Protein AF-A0A1D8GXB4-F1 (afdb_monomer)

Mean predicted aligned error: 14.98 Å

pLDDT: mean 83.19, std 18.68, range [34.5, 98.25]

Secondary structure (DSSP, 8-state):
----------------TTPPPPHHHHHHHHHTTTEEE--TTHHHH-SSTTSEEEEEETTT--EEEEEHHHHHHS-TT-SHHHHHHHHHHHHTT----HHHHHHHHHHHHTSTT--TT--GGGSTT--SS----SSS--HHHHHHHHHHHHHTTT--TTT---SSEEEEESS-TTT-GGGTT-GGGEEEEEHHHHHHHHHHH-SSS--HHHHHHHHHHHH---TTHHHHHHHHHHHHH-SSHHHHHHHHHTT-

Radius of gyration: 35.79 Å; Cα contacts (8 Å, |Δi|>4): 221; chains: 1; bounding box: 81×48×92 Å

Nearest PDB structures (foldseek):
  5e6m-assembly1_A  TM=5.839E-01  e=9.127E+00  Homo sapiens
  4kr2-assembly1_A-2  TM=5.798E-01  e=6.714E+00  Homo sapiens

Solvent-accessible surface area (backbone atoms only — not comparable to full-atom values): 15366 Å² total; per-residue (Å²): 136,88,82,84,80,83,84,79,84,86,79,91,68,87,74,72,87,81,68,80,78,49,71,66,55,53,42,53,56,26,49,78,55,48,28,44,76,66,50,76,63,51,80,80,53,58,79,51,58,77,29,65,46,36,34,34,26,71,84,76,71,48,71,50,73,44,28,47,48,58,50,72,72,40,64,88,49,71,46,69,67,60,40,53,51,54,50,50,58,68,55,56,87,59,82,72,51,70,70,58,50,49,53,52,54,52,55,51,57,71,39,91,85,49,61,74,94,42,56,66,84,69,22,98,81,54,79,88,67,87,76,79,48,85,88,65,64,51,72,63,56,54,51,36,52,51,48,34,37,57,74,46,70,53,27,16,77,87,77,66,47,67,60,68,70,40,77,43,58,34,46,16,70,83,71,34,65,91,42,65,67,38,64,88,33,45,47,38,31,32,50,70,58,53,50,54,49,35,72,73,69,48,83,63,78,42,37,52,66,58,54,35,50,50,35,35,76,74,67,74,36,65,66,70,54,67,62,62,54,50,58,64,53,52,75,72,71,52,87,70,56,66,57,61,53,53,62,63,60,74,74,112

Sequence (252 aa):
MYIIIYMYNVVKGGIDISKKLTKIDIENLALARNHLLITSNFEEVYKSVKSALTFQCLTCQSTFECTVHSYKNAKKTGCPKCKKVKISETHKGKMVSKKTRTLISEKASRRPGSLKNKFGEDHPKFQGGYGRDKKTRSTLDYCWMNGIKKLYNRTCILTGVKQKLECHHLDSWDHAIDKRHDLKNGVLITYEVHDAFHKTYGYGKNTEAQFSEFCKNRYNVDSSLRLKLNKKSLMKGSKNFVKSIYTKISLW

Foldseek 3Di:
DDDDDDDDDDDPDDDDPPDFQDPVNVQVLQVQLQKGFDFPPCVVQPPDQQGKTWIARNVPRDIDIDGNVCQVPDPSNSDPVVVVVVVCVVPVPDDDDPVRVVVVVVVLCPDVVRCVVQDAPSRPPHPPDDDQPPPDGDPLRVVLFVLQCVLCVCAALQPRDNPQKDKDFQAACSPPVVCNNPNVRIHIHHPVLVVVLCVVVNHHRHHNVSVQVSSCVPRVDHPCSVVVSNVVVCVPDDPPPVVVVVVVVVPD

Organism: NCBI:txid55992

Structure (mmCIF, N/CA/C/O backbone):
data_AF-A0A1D8GXB4-F1
#
_entry.id   AF-A0A1D8GXB4-F1
#
loop_
_atom_site.group_PDB
_atom_site.id
_atom_site.type_symbol
_atom_site.label_atom_id
_atom_site.label_alt_id
_atom_site.label_comp_id
_atom_site.label_asym_id
_atom_site.label_entity_id
_atom_site.label_seq_id
_atom_site.pdbx_PDB_ins_code
_atom_site.Cartn_x
_atom_site.Cartn_y
_atom_site.Cartn_z
_atom_site.occupancy
_atom_site.B_iso_or_equiv
_atom_site.auth_seq_id
_atom_site.auth_comp_id
_atom_site.auth_asym_id
_atom_site.auth_atom_id
_atom_site.pdbx_PDB_model_num
ATOM 1 N N . MET A 1 1 ? -56.611 -7.447 21.419 1.00 50.00 1 MET A N 1
ATOM 2 C CA . MET A 1 1 ? -55.148 -7.249 21.329 1.00 50.00 1 MET A CA 1
ATOM 3 C C . MET A 1 1 ? -54.752 -6.311 22.463 1.00 50.00 1 MET A C 1
ATOM 5 O O . MET A 1 1 ? -55.043 -5.127 22.377 1.00 50.00 1 MET A O 1
ATOM 9 N N . TYR A 1 2 ? -54.244 -6.845 23.578 1.00 38.12 2 TYR A N 1
ATOM 10 C CA . TYR A 1 2 ? -53.946 -6.053 24.779 1.00 38.12 2 TYR A CA 1
ATOM 11 C C . TYR A 1 2 ? -52.557 -5.417 24.657 1.00 38.12 2 TYR A C 1
ATOM 13 O O . TYR A 1 2 ? -51.555 -6.122 24.578 1.00 38.12 2 TYR A O 1
ATOM 21 N N . ILE A 1 3 ? -52.507 -4.086 24.623 1.00 48.66 3 ILE A N 1
ATOM 22 C CA . ILE A 1 3 ? -51.266 -3.307 24.667 1.00 48.66 3 ILE A CA 1
ATOM 23 C C . ILE A 1 3 ? -50.963 -3.039 26.143 1.00 48.66 3 ILE A C 1
ATOM 25 O O . ILE A 1 3 ? -51.622 -2.219 26.777 1.00 48.66 3 ILE A O 1
ATOM 29 N N . ILE A 1 4 ? -49.989 -3.757 26.703 1.00 55.81 4 ILE A N 1
ATOM 30 C CA . ILE A 1 4 ? -49.488 -3.510 28.060 1.00 55.81 4 ILE A CA 1
ATOM 31 C C . ILE A 1 4 ? -48.469 -2.369 27.977 1.00 55.81 4 ILE A C 1
ATOM 33 O O . ILE A 1 4 ? -47.359 -2.545 27.475 1.00 55.81 4 ILE A O 1
ATOM 37 N N . ILE A 1 5 ? -48.860 -1.184 28.443 1.00 50.12 5 ILE A N 1
ATOM 38 C CA . ILE A 1 5 ? -47.988 -0.010 28.545 1.00 50.12 5 ILE A CA 1
ATOM 39 C C . ILE A 1 5 ? -47.322 -0.042 29.925 1.00 50.12 5 ILE A C 1
ATOM 41 O O . ILE A 1 5 ? -47.955 0.264 30.932 1.00 50.12 5 ILE A O 1
ATOM 45 N N . TYR A 1 6 ? -46.040 -0.408 29.984 1.00 54.28 6 TYR A N 1
ATOM 46 C CA . TYR A 1 6 ? -45.240 -0.272 31.203 1.00 54.28 6 TYR A CA 1
ATOM 47 C C . TYR A 1 6 ? -44.784 1.183 31.361 1.00 54.28 6 TYR A C 1
ATOM 49 O O . TYR A 1 6 ? -43.914 1.661 30.630 1.00 54.28 6 TYR A O 1
ATOM 57 N N . MET A 1 7 ? -45.368 1.897 32.326 1.00 46.09 7 MET A N 1
ATOM 58 C CA . MET A 1 7 ? -44.879 3.209 32.750 1.00 46.09 7 MET A CA 1
ATOM 59 C C . MET A 1 7 ? -43.669 3.029 33.675 1.00 46.09 7 MET A C 1
ATOM 61 O O . MET A 1 7 ? -43.799 2.524 34.788 1.00 46.09 7 MET A O 1
ATOM 65 N N . TYR A 1 8 ? -42.485 3.451 33.227 1.00 46.66 8 TYR A N 1
ATOM 66 C CA . TYR A 1 8 ? -41.282 3.484 34.060 1.00 46.66 8 TYR A CA 1
ATOM 67 C C . TYR A 1 8 ? -41.144 4.849 34.745 1.00 46.66 8 TYR A C 1
ATOM 69 O O . TYR A 1 8 ? -40.949 5.873 34.091 1.00 46.66 8 TYR A O 1
ATOM 77 N N . ASN A 1 9 ? -41.211 4.850 36.078 1.00 44.22 9 ASN A N 1
ATOM 78 C CA . ASN A 1 9 ? -40.923 6.014 36.914 1.00 44.22 9 ASN A CA 1
ATOM 79 C C . ASN A 1 9 ? -39.418 6.332 36.894 1.00 44.22 9 ASN A C 1
ATOM 81 O O . ASN A 1 9 ? -38.593 5.511 37.295 1.00 44.22 9 ASN A O 1
ATOM 85 N N . VAL A 1 10 ? -39.049 7.542 36.460 1.00 45.81 10 VAL A N 1
ATOM 86 C CA . VAL A 1 10 ? -37.661 8.031 36.486 1.00 45.81 10 VAL A CA 1
ATOM 87 C C . VAL A 1 10 ? -37.402 8.737 37.817 1.00 45.81 10 VAL A C 1
ATOM 89 O O . VAL A 1 10 ? -37.668 9.927 37.972 1.00 45.81 10 VAL A O 1
ATOM 92 N N . VAL A 1 11 ? -36.867 8.000 38.791 1.00 51.62 11 VAL A N 1
ATOM 93 C CA . VAL A 1 11 ? -36.436 8.552 40.084 1.00 51.62 11 VAL A CA 1
ATOM 94 C C . VAL A 1 11 ? -35.073 9.233 39.918 1.00 51.62 11 VAL A C 1
ATOM 96 O O . VAL A 1 11 ? -34.074 8.584 39.611 1.00 51.62 11 VAL A O 1
ATOM 99 N N . LYS A 1 12 ? -35.008 10.552 40.135 1.00 49.12 12 LYS A N 1
ATOM 100 C CA . LYS A 1 12 ? -33.746 11.312 40.214 1.00 49.12 12 LYS A CA 1
ATOM 101 C C . LYS A 1 12 ? -33.177 11.234 41.636 1.00 49.12 12 LYS A C 1
ATOM 103 O O . LYS A 1 12 ? -33.277 12.187 42.399 1.00 49.12 12 LYS A O 1
ATOM 108 N N . GLY A 1 13 ? -32.609 10.084 41.996 1.00 50.50 13 GLY A N 1
ATOM 109 C CA . GLY A 1 13 ? -31.867 9.902 43.248 1.00 50.50 13 GLY A CA 1
ATOM 110 C C . GLY A 1 13 ? -30.373 10.178 43.060 1.00 50.50 13 GLY A C 1
ATOM 111 O O . GLY A 1 13 ? -29.769 9.673 42.114 1.00 50.50 13 GLY A O 1
ATOM 112 N N . GLY A 1 14 ? -29.772 10.975 43.950 1.00 51.31 14 GLY A N 1
ATOM 113 C CA . GLY A 1 14 ? -28.317 11.116 44.048 1.00 51.31 14 GLY A CA 1
ATOM 114 C C . GLY A 1 14 ? -27.683 9.762 44.372 1.00 51.31 14 GLY A C 1
ATOM 115 O O . GLY A 1 14 ? -28.045 9.126 45.357 1.00 51.31 14 GLY A O 1
ATOM 116 N N . ILE A 1 15 ? -26.790 9.290 43.503 1.00 51.78 15 ILE A N 1
ATOM 117 C CA . ILE A 1 15 ? -26.208 7.946 43.580 1.00 51.78 15 ILE A CA 1
ATOM 118 C C . ILE A 1 15 ? -25.045 7.970 44.572 1.00 51.78 15 ILE A C 1
ATOM 120 O O . ILE A 1 15 ? -24.004 8.561 44.285 1.00 51.78 15 ILE A O 1
ATOM 124 N N . ASP A 1 16 ? -25.216 7.295 45.709 1.00 52.78 16 ASP A N 1
ATOM 125 C CA . ASP A 1 16 ? -24.121 6.907 46.599 1.00 52.78 16 ASP A CA 1
ATOM 126 C C . ASP A 1 16 ? -23.059 6.138 45.791 1.00 52.78 16 ASP A C 1
ATOM 128 O O . ASP A 1 16 ? -23.323 5.106 45.166 1.00 52.78 16 ASP A O 1
ATOM 132 N N . ILE A 1 17 ? -21.852 6.700 45.749 1.00 59.75 17 ILE A N 1
ATOM 133 C CA . ILE A 1 17 ? -20.766 6.315 44.841 1.00 59.75 17 ILE A CA 1
ATOM 134 C C . ILE A 1 17 ? -20.142 4.966 45.253 1.00 59.75 17 ILE A C 1
ATOM 136 O O . ILE A 1 17 ? -19.426 4.353 44.457 1.00 59.75 17 ILE A O 1
ATOM 140 N N . SER A 1 18 ? -20.441 4.463 46.456 1.00 64.88 18 SER A N 1
ATOM 141 C CA . SER A 1 18 ? -19.770 3.292 47.035 1.00 64.88 18 SER A CA 1
ATOM 142 C C . SER A 1 18 ? -20.480 1.949 46.816 1.00 64.88 18 SER A C 1
ATOM 144 O O . SER A 1 18 ? -19.862 0.895 46.991 1.00 64.88 18 SER A O 1
ATOM 146 N N . LYS A 1 19 ? -21.755 1.939 46.403 1.00 81.00 19 LYS A N 1
ATOM 147 C CA . LYS A 1 19 ? -22.531 0.691 46.347 1.00 81.00 19 LYS A CA 1
ATOM 148 C C . LYS A 1 19 ? -22.102 -0.202 45.173 1.00 81.00 19 LYS A C 1
ATOM 150 O O . LYS A 1 19 ? -22.065 0.229 44.015 1.00 81.00 19 LYS A O 1
ATOM 155 N N . LYS A 1 20 ? -21.808 -1.478 45.465 1.00 86.44 20 LYS A N 1
ATOM 156 C CA . LYS A 1 20 ? -21.600 -2.524 44.446 1.00 86.44 20 LYS A CA 1
ATOM 157 C C . LYS A 1 20 ? -22.875 -2.645 43.603 1.00 86.44 20 LYS A C 1
ATOM 159 O O . LYS A 1 20 ? -23.964 -2.769 44.156 1.00 86.44 20 LYS A O 1
ATOM 164 N N . LEU A 1 21 ? -22.731 -2.595 42.278 1.00 92.75 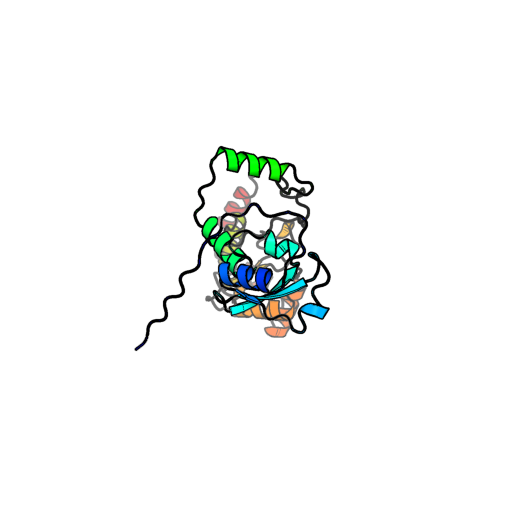21 LEU A N 1
ATOM 165 C CA . LEU A 1 21 ? -23.864 -2.720 41.359 1.00 92.75 21 LEU A CA 1
ATOM 166 C C . LEU A 1 21 ? -24.466 -4.118 41.477 1.00 92.75 21 LEU A C 1
ATOM 168 O O . LEU A 1 21 ? -23.741 -5.110 41.466 1.00 92.75 21 LEU A O 1
ATOM 172 N N . THR A 1 22 ? -25.782 -4.201 41.580 1.00 95.19 22 THR A N 1
ATOM 173 C CA . THR A 1 22 ? -26.496 -5.475 41.517 1.00 95.19 22 THR A CA 1
ATOM 174 C C . THR A 1 22 ? -26.587 -5.963 40.069 1.00 95.19 22 THR A C 1
ATOM 176 O O . THR A 1 22 ? -26.356 -5.203 39.123 1.00 95.19 22 THR A O 1
ATOM 179 N N . LYS A 1 23 ? -26.948 -7.238 39.873 1.00 96.00 23 LYS A N 1
ATOM 180 C CA . LYS A 1 23 ? -27.238 -7.791 38.540 1.00 96.00 23 LYS A CA 1
ATOM 181 C C . LYS A 1 23 ? -28.298 -6.960 37.811 1.00 96.00 23 LYS A C 1
ATOM 183 O O . LYS A 1 23 ? -28.078 -6.552 36.675 1.00 96.00 23 LYS A O 1
ATOM 188 N N . ILE A 1 24 ? -29.368 -6.616 38.529 1.00 96.69 24 ILE A N 1
ATOM 189 C CA . ILE A 1 24 ? -30.484 -5.794 38.048 1.00 96.69 24 ILE A CA 1
ATOM 190 C C . ILE A 1 24 ? -29.988 -4.418 37.585 1.00 96.69 24 ILE A C 1
ATOM 192 O O . ILE A 1 24 ? -30.387 -3.941 36.526 1.00 96.69 24 ILE A O 1
ATOM 196 N N . ASP A 1 25 ? -29.066 -3.787 38.321 1.00 95.19 25 ASP A N 1
ATOM 197 C CA . ASP A 1 25 ? -28.501 -2.493 37.913 1.00 95.19 25 ASP A CA 1
ATOM 198 C C . ASP A 1 25 ? -27.734 -2.592 36.583 1.00 95.19 25 ASP A C 1
ATOM 200 O O . ASP A 1 25 ? -27.822 -1.697 35.738 1.00 95.19 25 ASP A O 1
ATOM 204 N N . ILE A 1 26 ? -26.979 -3.679 36.379 1.00 95.88 26 ILE A N 1
ATOM 205 C CA . ILE A 1 26 ? -26.208 -3.908 35.147 1.00 95.88 26 ILE A CA 1
ATOM 206 C C . ILE A 1 26 ? -27.133 -4.259 33.978 1.00 95.88 26 ILE A C 1
ATOM 208 O O . ILE A 1 26 ? -26.914 -3.762 32.871 1.00 95.88 26 ILE A O 1
ATOM 212 N N . GLU A 1 27 ? -28.167 -5.065 34.211 1.00 97.25 27 GLU A N 1
ATOM 213 C CA . GLU A 1 27 ? -29.192 -5.398 33.217 1.00 97.25 27 GLU A CA 1
ATOM 214 C C . GLU A 1 27 ? -29.954 -4.147 32.776 1.00 97.25 27 GLU A C 1
ATOM 216 O O . GLU A 1 27 ? -30.021 -3.866 31.580 1.00 97.25 27 GLU A O 1
ATOM 221 N N . ASN A 1 28 ? -30.410 -3.319 33.718 1.00 95.94 28 ASN A N 1
ATOM 222 C CA . ASN A 1 28 ? -31.056 -2.039 33.422 1.00 95.94 28 ASN A CA 1
ATOM 223 C C . ASN A 1 28 ? -30.133 -1.107 32.624 1.00 95.94 28 ASN A C 1
ATOM 225 O O . ASN A 1 28 ? -30.555 -0.480 31.649 1.00 95.94 28 ASN A O 1
ATOM 229 N N . LEU A 1 29 ? -28.848 -1.044 32.988 1.00 94.44 29 LEU A N 1
ATOM 230 C CA . LEU A 1 29 ? -27.852 -0.267 32.250 1.00 94.44 29 LEU A CA 1
ATOM 231 C C . LEU A 1 29 ? -27.616 -0.812 30.832 1.00 94.44 29 LEU A C 1
ATOM 233 O O . LEU A 1 29 ? -27.360 -0.034 29.907 1.00 94.44 29 LEU A O 1
ATOM 237 N N . ALA A 1 30 ? -27.662 -2.134 30.651 1.00 95.88 30 ALA A N 1
ATOM 238 C CA . ALA A 1 30 ? -27.537 -2.771 29.348 1.00 95.88 30 ALA A CA 1
ATOM 239 C C . ALA A 1 30 ? -28.761 -2.500 28.470 1.00 95.88 30 ALA A C 1
ATOM 241 O O . ALA A 1 30 ? -28.592 -2.030 27.342 1.00 95.88 30 ALA A O 1
ATOM 242 N N . LEU A 1 31 ? -29.966 -2.665 29.017 1.00 95.62 31 LEU A N 1
ATOM 243 C CA . LEU A 1 31 ? -31.230 -2.372 28.345 1.00 95.62 31 LEU A CA 1
ATOM 244 C C . LEU A 1 31 ? -31.303 -0.908 27.897 1.00 95.62 31 LEU A C 1
ATOM 246 O O . LEU A 1 31 ? -31.567 -0.637 26.726 1.00 95.62 31 LEU A O 1
ATOM 250 N N . ALA A 1 32 ? -30.936 0.041 28.766 1.00 94.12 32 ALA A N 1
ATOM 251 C CA . ALA A 1 32 ? -30.887 1.471 28.434 1.00 94.12 32 ALA A CA 1
ATOM 252 C C . ALA A 1 32 ? -29.925 1.813 27.275 1.00 94.12 32 ALA A C 1
ATOM 254 O O . ALA A 1 32 ? -29.985 2.903 26.702 1.00 94.12 32 ALA A O 1
ATOM 255 N N . ARG A 1 33 ? -29.012 0.899 26.924 1.00 94.56 33 ARG A N 1
ATOM 256 C CA . ARG A 1 33 ? -28.047 1.028 25.821 1.00 94.56 33 ARG A CA 1
ATOM 257 C C . ARG A 1 33 ? -28.342 0.084 24.652 1.00 94.56 33 ARG A C 1
ATOM 259 O O . ARG A 1 33 ? -27.505 -0.033 23.760 1.00 94.56 33 ARG A O 1
ATOM 266 N N . ASN A 1 34 ? -29.519 -0.542 24.635 1.00 95.75 34 ASN A N 1
ATOM 267 C CA . ASN A 1 34 ? -29.937 -1.533 23.645 1.00 95.75 34 ASN A CA 1
ATOM 268 C C . ASN A 1 34 ? -28.993 -2.747 23.572 1.00 95.75 34 ASN A C 1
ATOM 270 O O . ASN A 1 34 ? -28.598 -3.194 22.491 1.00 95.75 34 ASN A O 1
ATOM 274 N N . HIS A 1 35 ? -28.570 -3.240 24.733 1.00 96.88 35 HIS A N 1
ATOM 275 C CA . HIS A 1 35 ? -27.739 -4.428 24.885 1.00 96.88 35 HIS A CA 1
ATOM 276 C C . HIS A 1 35 ? -28.412 -5.434 25.826 1.00 96.88 35 HIS A C 1
ATOM 278 O O . HIS A 1 35 ? -29.207 -5.056 26.683 1.00 96.88 35 HIS A O 1
ATOM 284 N N . LEU A 1 36 ? -28.029 -6.701 25.701 1.00 98.00 36 LEU A N 1
ATOM 285 C CA . LEU A 1 36 ? -28.438 -7.799 26.571 1.00 98.00 36 LEU A CA 1
ATOM 286 C C . LEU A 1 36 ? -27.214 -8.332 27.326 1.00 98.00 36 LEU A C 1
ATOM 288 O O . LEU A 1 36 ? -26.170 -8.563 26.716 1.00 98.00 36 LEU A O 1
ATOM 292 N N . LEU A 1 37 ? -27.320 -8.502 28.644 1.00 98.06 37 LEU A N 1
ATOM 293 C CA . LEU A 1 37 ? -26.295 -9.173 29.448 1.00 98.06 37 LEU A CA 1
ATOM 294 C C . LEU A 1 37 ? -26.436 -10.688 29.246 1.00 98.06 37 LEU A C 1
ATOM 296 O O . LEU A 1 37 ? -27.488 -11.240 29.545 1.00 98.06 37 LEU A O 1
ATOM 300 N N . ILE A 1 38 ? -25.391 -11.346 28.739 1.00 98.25 38 ILE A N 1
ATOM 301 C CA . ILE A 1 38 ? -25.405 -12.789 28.423 1.00 98.25 38 ILE A CA 1
ATOM 302 C C . ILE A 1 38 ? -24.324 -13.573 29.182 1.00 98.25 38 ILE A C 1
ATOM 304 O O . ILE A 1 38 ? -24.014 -14.705 28.826 1.00 98.25 38 ILE A O 1
ATOM 308 N N . THR A 1 39 ? -23.709 -12.972 30.203 1.00 97.69 39 THR A N 1
ATOM 309 C CA . THR A 1 39 ? -22.717 -13.653 31.044 1.00 97.69 39 THR A CA 1
ATOM 310 C C . THR A 1 39 ? -23.352 -14.829 31.789 1.00 97.69 39 THR A C 1
ATOM 312 O O . THR A 1 39 ? -24.251 -14.624 32.606 1.00 97.69 39 THR A O 1
ATOM 315 N N . SER A 1 40 ? -22.843 -16.040 31.565 1.00 96.56 40 SER A N 1
ATOM 316 C CA . SER A 1 40 ? -23.195 -17.228 32.352 1.00 96.56 40 SER A CA 1
ATOM 317 C C . SER A 1 40 ? -22.663 -17.121 33.784 1.00 96.56 40 SER A C 1
ATOM 319 O O . SER A 1 40 ? -21.585 -16.568 33.993 1.00 96.56 40 SER A O 1
ATOM 321 N N . ASN A 1 41 ? -23.400 -17.661 34.761 1.00 95.44 41 ASN A N 1
ATOM 322 C CA . ASN A 1 41 ? -23.027 -17.674 36.185 1.00 95.44 41 ASN A CA 1
ATOM 323 C C . ASN A 1 41 ? -22.583 -16.296 36.707 1.00 95.44 41 ASN A C 1
ATOM 325 O O . ASN A 1 41 ? -21.479 -16.121 37.228 1.00 95.44 41 ASN A O 1
ATOM 329 N N . PHE A 1 42 ? -23.441 -15.289 36.526 1.00 96.19 42 PHE A N 1
ATOM 330 C CA . PHE A 1 42 ? -23.137 -13.894 36.849 1.00 96.19 42 PHE A CA 1
ATOM 331 C C . PHE A 1 42 ? -22.530 -13.715 38.250 1.00 96.19 42 PHE A C 1
ATOM 333 O O . PHE A 1 42 ? -21.571 -12.962 38.410 1.00 96.19 42 PHE A O 1
ATOM 340 N N . GLU A 1 43 ? -23.063 -14.414 39.250 1.00 95.94 43 GLU A N 1
ATOM 341 C CA . GLU A 1 43 ? -22.659 -14.328 40.652 1.00 95.94 43 GLU A CA 1
ATOM 342 C C . GLU A 1 43 ? -21.212 -14.806 40.876 1.00 95.94 43 GLU A C 1
ATOM 344 O O . GLU A 1 43 ? -20.487 -14.222 41.683 1.00 95.94 43 GLU A O 1
ATOM 349 N N . GLU A 1 44 ? -20.760 -15.807 40.117 1.00 96.50 44 GLU A N 1
ATOM 350 C CA . GLU A 1 44 ? -19.394 -16.343 40.185 1.00 96.50 44 GLU A CA 1
ATOM 351 C C . GLU A 1 44 ? -18.389 -15.419 39.480 1.00 96.50 44 GLU A C 1
ATOM 353 O O . GLU A 1 44 ? -17.270 -15.191 39.960 1.00 96.50 44 GLU A O 1
ATOM 358 N N . VAL A 1 45 ? -18.800 -14.855 38.339 1.00 97.00 45 VAL A N 1
ATOM 359 C CA . VAL A 1 45 ? -17.954 -14.009 37.486 1.00 97.00 45 VAL A CA 1
ATOM 360 C C . VAL A 1 45 ? -17.822 -12.589 38.059 1.00 97.00 45 VAL A C 1
ATOM 362 O O . VAL A 1 45 ? -16.739 -11.983 38.047 1.00 97.00 45 VAL A O 1
ATOM 365 N N . TYR A 1 46 ? -18.906 -12.029 38.605 1.00 96.88 46 TYR A N 1
ATOM 366 C CA . TYR A 1 46 ? -18.969 -10.637 39.048 1.00 96.88 46 TYR A CA 1
ATOM 367 C C . TYR A 1 46 ? -18.495 -10.423 40.498 1.00 96.88 46 TYR A C 1
ATOM 369 O O . TYR A 1 46 ? -19.247 -10.175 41.449 1.00 96.88 46 TYR A O 1
ATOM 377 N N . LYS A 1 47 ? -17.172 -10.418 40.659 1.00 95.75 47 LYS A N 1
ATOM 378 C CA . LYS A 1 47 ? -16.508 -10.154 41.943 1.00 95.75 47 LYS A CA 1
ATOM 379 C C . LYS A 1 47 ? -16.367 -8.657 42.230 1.00 95.75 47 LYS A C 1
ATOM 381 O O . LYS A 1 47 ? -16.674 -8.218 43.339 1.00 95.75 47 LYS A O 1
ATOM 386 N N . SER A 1 48 ? -15.970 -7.856 41.238 1.00 94.38 48 SER A N 1
ATOM 387 C CA . SER A 1 48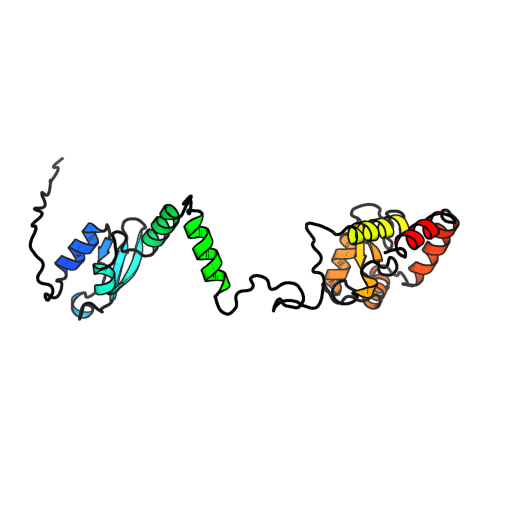 ? -15.741 -6.408 41.391 1.00 94.38 48 SER A CA 1
ATOM 388 C C . SER A 1 48 ? -16.041 -5.622 40.110 1.00 94.38 48 SER A C 1
ATOM 390 O O . SER A 1 48 ? -16.259 -6.200 39.050 1.00 94.38 48 SER A O 1
ATOM 392 N N . VAL A 1 49 ? -15.968 -4.285 40.154 1.00 93.81 49 VAL A N 1
ATOM 393 C CA . VAL A 1 49 ? -16.112 -3.437 38.951 1.00 93.81 49 VAL A CA 1
ATOM 394 C C . VAL A 1 49 ? -15.058 -3.711 37.865 1.00 93.81 49 VAL A C 1
ATOM 396 O O . VAL A 1 49 ? -15.240 -3.304 36.720 1.00 93.81 49 VAL A O 1
ATOM 399 N N . LYS A 1 50 ? -13.954 -4.389 38.202 1.00 95.31 50 LYS A N 1
ATOM 400 C CA . LYS A 1 50 ? -12.927 -4.808 37.240 1.00 95.31 50 LYS A CA 1
ATOM 401 C C . LYS A 1 50 ? -13.248 -6.147 36.567 1.00 95.31 50 LYS A C 1
ATOM 403 O O . LYS A 1 50 ? -12.610 -6.450 35.566 1.00 95.31 50 LYS A O 1
ATOM 408 N N . SER A 1 51 ? -14.220 -6.914 37.072 1.00 96.62 51 SER A N 1
ATOM 409 C CA . SER A 1 51 ? -14.680 -8.152 36.432 1.00 96.62 51 SER A CA 1
ATOM 410 C C . SER A 1 51 ? -15.195 -7.863 35.025 1.00 96.62 51 SER A C 1
ATOM 412 O O . SER A 1 51 ? -15.887 -6.862 34.803 1.00 96.62 51 SER A O 1
ATOM 414 N N . ALA A 1 52 ? -14.841 -8.736 34.089 1.00 97.69 52 ALA A N 1
ATOM 415 C CA . ALA A 1 52 ? -15.293 -8.679 32.713 1.00 97.69 52 ALA A CA 1
ATOM 416 C C . ALA A 1 52 ? -16.618 -9.434 32.558 1.00 97.69 52 ALA A C 1
ATOM 418 O O . ALA A 1 52 ? -16.808 -10.490 33.154 1.00 97.69 52 ALA A O 1
ATOM 419 N N . LEU A 1 53 ? -17.549 -8.844 31.812 1.00 97.94 53 LEU A N 1
ATOM 420 C CA . LEU A 1 53 ? -18.864 -9.405 31.520 1.00 97.94 53 LEU A CA 1
ATOM 421 C C . LEU A 1 53 ? -19.094 -9.401 30.007 1.00 97.94 53 LEU A C 1
ATOM 423 O O . LEU A 1 53 ? -18.586 -8.526 29.295 1.00 97.94 53 LEU A O 1
ATOM 427 N N . THR A 1 54 ? -19.898 -10.350 29.537 1.00 98.25 54 THR A N 1
ATOM 428 C CA . THR A 1 54 ? -20.253 -10.529 28.132 1.00 98.25 54 THR A CA 1
ATOM 429 C C . THR A 1 54 ? -21.632 -9.941 27.853 1.00 98.25 54 THR A C 1
ATOM 431 O O . THR A 1 54 ? -22.621 -10.238 28.525 1.00 98.25 54 THR A O 1
ATOM 434 N N . PHE A 1 55 ? -21.703 -9.113 26.817 1.00 97.88 55 PHE A N 1
ATOM 435 C CA . PHE A 1 55 ? -22.920 -8.446 26.374 1.00 97.88 55 PHE A CA 1
ATOM 436 C C . PHE A 1 55 ? -23.183 -8.751 24.900 1.00 97.88 55 PHE A C 1
ATOM 438 O O . PHE A 1 55 ? -22.251 -8.854 24.101 1.00 97.88 55 PHE A O 1
ATOM 445 N N . GLN A 1 56 ? -24.453 -8.814 24.514 1.00 98.12 56 GLN A N 1
ATOM 446 C CA . GLN A 1 56 ? -24.898 -8.835 23.124 1.00 98.12 56 GLN A CA 1
ATOM 447 C C . GLN A 1 56 ? -25.470 -7.469 22.751 1.00 98.12 56 GLN A C 1
ATOM 449 O O . GLN A 1 56 ? -26.351 -6.942 23.426 1.00 98.12 56 GLN A O 1
ATOM 454 N N . CYS A 1 57 ? -24.974 -6.869 21.670 1.00 97.69 57 CYS A N 1
ATOM 455 C CA . CYS A 1 57 ? -25.517 -5.610 21.177 1.00 97.69 57 CYS A CA 1
ATOM 456 C C . CYS A 1 57 ? -26.744 -5.856 20.300 1.00 97.69 57 CYS A C 1
ATOM 458 O O . CYS A 1 57 ? -26.583 -6.336 19.185 1.00 97.69 57 CYS A O 1
ATOM 460 N N . LEU A 1 58 ? -27.937 -5.442 20.727 1.00 97.12 58 LEU A N 1
ATOM 461 C CA . LEU A 1 58 ? -29.167 -5.654 19.950 1.00 97.12 58 LEU A CA 1
ATOM 462 C C . LEU A 1 58 ? -29.226 -4.780 18.684 1.00 97.12 58 LEU A C 1
ATOM 464 O O . LEU A 1 58 ? -29.954 -5.081 17.747 1.00 97.12 58 LEU A O 1
ATOM 468 N N . THR A 1 59 ? -28.419 -3.715 18.615 1.00 95.31 59 THR A N 1
ATOM 469 C CA . THR A 1 59 ? -28.340 -2.835 17.433 1.00 95.31 59 THR A CA 1
ATOM 470 C C . THR A 1 59 ? -27.601 -3.482 16.256 1.00 95.31 59 THR A C 1
ATOM 472 O O . THR A 1 59 ? -27.957 -3.258 15.105 1.00 95.31 59 THR A O 1
ATOM 475 N N . CYS A 1 60 ? -26.523 -4.230 16.515 1.00 96.56 60 CYS A N 1
ATOM 476 C CA . CYS A 1 60 ? -25.662 -4.778 15.452 1.00 96.56 60 CYS A CA 1
ATOM 477 C C . CYS A 1 60 ? -25.371 -6.278 15.588 1.00 96.56 60 CYS A C 1
ATOM 479 O O . CYS A 1 60 ? -24.517 -6.800 14.867 1.00 96.56 60 CYS A O 1
ATOM 481 N N . GLN A 1 61 ? -26.043 -6.930 16.537 1.00 97.81 61 GLN A N 1
ATOM 482 C CA . GLN A 1 61 ? -25.974 -8.347 16.893 1.00 97.81 61 GLN A CA 1
ATOM 483 C C . GLN A 1 61 ? -24.588 -8.892 17.259 1.00 97.81 61 GLN A C 1
ATOM 485 O O . GLN A 1 61 ? -24.422 -10.094 17.433 1.00 97.81 61 GLN A O 1
ATOM 490 N N . SER A 1 62 ? -23.580 -8.032 17.433 1.00 97.31 62 SER A N 1
ATOM 491 C CA . SER A 1 62 ? -22.260 -8.471 17.892 1.00 97.31 62 SER A CA 1
ATOM 492 C C . SER A 1 62 ? -22.246 -8.701 19.398 1.00 97.31 62 SER A C 1
ATOM 494 O O . SER A 1 62 ? -22.696 -7.833 20.156 1.00 97.31 62 SER A O 1
ATOM 496 N N . THR A 1 63 ? -21.620 -9.788 19.827 1.00 98.12 63 THR A N 1
ATOM 497 C CA . THR A 1 63 ? -21.227 -9.999 21.220 1.00 98.12 63 THR A CA 1
ATOM 498 C C . THR A 1 63 ? -19.897 -9.306 21.513 1.00 98.12 63 THR A C 1
ATOM 500 O O . THR A 1 63 ? -19.066 -9.104 20.623 1.00 98.12 63 THR A O 1
ATOM 503 N N . PHE A 1 64 ? -19.711 -8.859 22.751 1.00 97.81 64 PHE A N 1
ATOM 504 C CA . PHE A 1 64 ? -18.459 -8.263 23.204 1.00 97.81 64 PHE A CA 1
ATOM 505 C C . PHE A 1 64 ? -18.290 -8.422 24.711 1.00 97.81 64 PHE A C 1
ATOM 507 O O . PHE A 1 64 ? -19.262 -8.484 25.461 1.00 97.81 64 PHE A O 1
ATOM 514 N N . GLU A 1 65 ? -17.036 -8.438 25.145 1.00 97.81 65 GLU A N 1
ATOM 515 C CA . GLU A 1 65 ? -16.656 -8.512 26.548 1.00 97.81 65 GLU A CA 1
ATOM 516 C C . GLU A 1 65 ? -16.041 -7.183 26.993 1.00 97.81 65 GLU A C 1
ATOM 518 O O . GLU A 1 65 ? -15.277 -6.550 26.255 1.00 97.81 65 GLU A O 1
ATOM 523 N N . CYS A 1 66 ? -16.394 -6.720 28.190 1.00 96.88 66 CYS A N 1
ATOM 524 C CA . CYS A 1 66 ? -15.751 -5.559 28.797 1.00 96.88 66 CYS A CA 1
ATOM 525 C C . CYS A 1 66 ? -15.905 -5.556 30.318 1.00 96.88 66 CYS A C 1
ATOM 527 O O . CYS A 1 66 ? -16.800 -6.190 30.874 1.00 96.88 66 CYS A O 1
ATOM 529 N N . THR A 1 67 ? -15.035 -4.811 31.004 1.00 97.00 67 THR A N 1
ATOM 530 C CA . THR A 1 67 ? -15.138 -4.650 32.458 1.00 97.00 67 THR A CA 1
ATOM 531 C C . THR A 1 67 ? -16.349 -3.808 32.836 1.00 97.00 67 THR A C 1
ATOM 533 O O . THR A 1 67 ? -16.690 -2.854 32.132 1.00 97.00 67 THR A O 1
ATOM 536 N N . VAL A 1 68 ? -16.966 -4.093 33.985 1.00 95.31 68 VAL A N 1
ATOM 537 C CA . VAL A 1 68 ? -18.122 -3.318 34.479 1.00 95.31 68 VAL A CA 1
ATOM 538 C C . VAL A 1 68 ? -17.788 -1.834 34.632 1.00 95.31 68 VAL A C 1
ATOM 540 O O . VAL A 1 68 ? -18.604 -0.981 34.294 1.00 95.31 68 VAL A O 1
ATOM 543 N N . HIS A 1 69 ? -16.570 -1.503 35.066 1.00 94.50 69 HIS A N 1
ATOM 544 C CA . HIS A 1 69 ? -16.081 -0.129 35.148 1.00 94.50 69 HIS A CA 1
ATOM 545 C C . HIS A 1 69 ? -16.040 0.548 33.770 1.00 94.50 69 HIS A C 1
ATOM 547 O O . HIS A 1 69 ? -16.573 1.647 33.606 1.00 94.50 69 HIS A O 1
ATOM 553 N N . SER A 1 70 ? -15.442 -0.112 32.769 1.00 94.19 70 SER A N 1
ATOM 554 C CA . SER A 1 70 ? -15.382 0.412 31.400 1.00 94.19 70 SER A CA 1
ATOM 555 C C . SER A 1 70 ? -16.781 0.570 30.812 1.00 94.19 70 SER A C 1
ATOM 557 O O . SER A 1 70 ? -17.097 1.612 30.240 1.00 94.19 70 SER A O 1
ATOM 559 N N . TYR A 1 71 ? -17.646 -0.424 31.028 1.00 95.31 71 TYR A N 1
ATOM 560 C CA . TYR A 1 71 ? -19.023 -0.399 30.565 1.00 95.31 71 TYR A CA 1
ATOM 561 C C . TYR A 1 71 ? -19.804 0.745 31.206 1.00 95.31 71 TYR A C 1
ATOM 563 O O . TYR A 1 71 ? -20.377 1.560 30.488 1.00 95.31 71 TYR A O 1
ATOM 571 N N . LYS A 1 72 ? -19.786 0.883 32.538 1.00 92.75 72 LYS A N 1
ATOM 572 C CA . LYS A 1 72 ? -20.448 1.975 33.274 1.00 92.75 72 LYS A CA 1
ATOM 573 C C . LYS A 1 72 ? -20.043 3.341 32.724 1.00 92.75 72 LYS A C 1
ATOM 575 O O . LYS A 1 72 ? -20.916 4.140 32.386 1.00 92.75 72 LYS A O 1
ATOM 580 N N . ASN A 1 73 ? -18.742 3.552 32.534 1.00 90.75 73 ASN A N 1
ATOM 581 C CA . ASN A 1 73 ? -18.173 4.828 32.102 1.00 90.75 73 ASN A CA 1
ATOM 582 C C . ASN A 1 73 ? -18.206 5.049 30.581 1.00 90.75 73 ASN A C 1
ATOM 584 O O . ASN A 1 73 ? -17.902 6.148 30.105 1.00 90.75 73 ASN A O 1
ATOM 588 N N . ALA A 1 74 ? -18.580 4.039 29.792 1.00 88.69 74 ALA A N 1
ATOM 589 C CA . ALA A 1 74 ? -18.730 4.197 28.358 1.00 88.69 74 ALA A CA 1
ATOM 590 C C . ALA A 1 74 ? -19.856 5.196 28.055 1.00 88.69 74 ALA A C 1
ATOM 592 O O . ALA A 1 74 ? -20.998 5.057 28.498 1.00 88.69 74 ALA A O 1
ATOM 593 N N . LYS A 1 75 ? -19.548 6.203 27.230 1.00 75.44 75 LYS A N 1
ATOM 594 C CA . LYS A 1 75 ? -20.581 7.051 26.616 1.00 75.44 75 LYS A CA 1
ATOM 595 C C . LYS A 1 75 ? -21.537 6.168 25.798 1.00 75.44 75 LYS A C 1
ATOM 597 O O . LYS A 1 75 ? -21.144 5.074 25.405 1.00 75.44 75 LYS A O 1
ATOM 602 N N . LYS A 1 76 ? -22.752 6.677 25.535 1.00 70.44 76 LYS A N 1
ATOM 603 C CA . LYS A 1 76 ? -23.968 6.078 24.918 1.00 70.44 76 LYS A CA 1
ATOM 604 C C . LYS A 1 76 ? -23.853 4.858 23.970 1.00 70.44 76 LYS A C 1
ATOM 606 O O . LYS A 1 76 ? -24.876 4.252 23.694 1.00 70.44 76 LYS A O 1
ATOM 611 N N . THR A 1 77 ? -22.695 4.508 23.410 1.00 73.62 77 THR A N 1
ATOM 612 C CA . THR A 1 77 ? -22.526 3.389 22.478 1.00 73.62 77 THR A CA 1
ATOM 613 C C . THR A 1 77 ? -22.127 2.046 23.060 1.00 73.62 77 THR A C 1
ATOM 615 O O . THR A 1 77 ? -22.431 1.105 22.352 1.00 73.62 77 THR A O 1
ATOM 618 N N . GLY A 1 78 ? -21.512 1.926 24.251 1.00 82.06 78 GLY A N 1
ATOM 619 C CA . GLY A 1 78 ? -21.120 0.670 24.951 1.00 82.06 78 GLY A CA 1
ATOM 620 C C . GLY A 1 78 ? -20.433 -0.448 24.123 1.00 82.06 78 GLY A C 1
ATOM 621 O O . GLY A 1 78 ? -19.302 -0.815 24.413 1.00 82.06 78 GLY A O 1
ATOM 622 N N . CYS A 1 79 ? -21.078 -0.945 23.070 1.00 95.19 79 CYS A N 1
ATOM 623 C CA . CYS A 1 79 ? -20.581 -1.820 22.019 1.00 95.19 79 CYS A CA 1
ATOM 624 C C . CYS A 1 79 ? -19.405 -1.213 21.212 1.00 95.19 79 CYS A C 1
ATOM 626 O O . CYS A 1 79 ? -19.534 -0.131 20.614 1.00 95.19 79 CYS A O 1
ATOM 628 N N . PRO A 1 80 ? -18.276 -1.939 21.080 1.00 95.25 80 PRO A N 1
ATOM 629 C CA . PRO A 1 80 ? -17.123 -1.524 20.279 1.00 95.25 80 PRO A CA 1
ATOM 630 C C . PRO A 1 80 ? -17.422 -1.319 18.787 1.00 95.25 80 PRO A C 1
ATOM 632 O O . PRO A 1 80 ? -16.892 -0.385 18.180 1.00 95.25 80 PRO A O 1
ATOM 635 N N . LYS A 1 81 ? -18.273 -2.162 18.186 1.00 95.75 81 LYS A N 1
ATOM 636 C CA . LYS A 1 81 ? -18.603 -2.102 16.752 1.00 95.75 81 LYS A CA 1
ATOM 637 C C . LYS A 1 81 ? -19.431 -0.858 16.433 1.00 95.75 81 LYS A C 1
ATOM 639 O O . LYS A 1 81 ? -19.002 -0.034 15.627 1.00 95.75 81 LYS A O 1
ATOM 644 N N . CYS A 1 82 ? -20.545 -0.650 17.139 1.00 94.94 82 CYS A N 1
ATOM 645 C CA . CYS A 1 82 ? -21.357 0.563 16.998 1.00 94.94 82 CYS A CA 1
ATOM 646 C C . CYS A 1 82 ? -20.561 1.833 17.321 1.00 94.94 82 CYS A C 1
ATOM 648 O O . CYS A 1 82 ? -20.723 2.850 16.650 1.00 94.94 82 CYS A O 1
ATOM 650 N N . LYS A 1 83 ? -19.658 1.785 18.312 1.00 93.62 83 LYS A N 1
ATOM 651 C CA . LYS A 1 83 ? -18.762 2.907 18.618 1.00 93.62 83 LYS A CA 1
ATOM 652 C C . LYS A 1 83 ? -17.885 3.280 17.418 1.00 93.62 83 LYS A C 1
ATOM 654 O O . LYS A 1 83 ? -17.783 4.466 17.120 1.00 93.62 83 LYS A O 1
ATOM 659 N N . LYS A 1 84 ? -17.284 2.307 16.721 1.00 93.75 84 LYS A N 1
ATOM 660 C CA . LYS A 1 84 ? -16.476 2.564 15.511 1.00 93.75 84 LYS A CA 1
ATOM 661 C C . LYS A 1 84 ? -17.306 3.204 14.396 1.00 93.75 84 LYS A C 1
ATOM 663 O O . LYS A 1 84 ? -16.842 4.169 13.797 1.00 93.75 84 LYS A O 1
ATOM 668 N N . VAL A 1 85 ? -18.528 2.714 14.171 1.00 94.44 85 VAL A N 1
ATOM 669 C CA . VAL A 1 85 ? -19.450 3.277 13.168 1.00 94.44 85 VAL A CA 1
ATOM 670 C C . VAL A 1 85 ? -19.783 4.733 13.495 1.00 94.44 85 VAL A C 1
ATOM 672 O O . VAL A 1 85 ? -19.505 5.606 12.679 1.00 94.44 85 VAL A O 1
ATOM 675 N N . LYS A 1 86 ? -20.232 5.032 14.723 1.00 92.69 86 LYS A N 1
ATOM 676 C CA . LYS A 1 86 ? -20.554 6.418 15.113 1.00 92.69 86 LYS A CA 1
ATOM 677 C C . LYS A 1 86 ? -19.349 7.354 15.047 1.00 92.69 86 LYS A C 1
ATOM 679 O O . LYS A 1 86 ? -19.493 8.513 14.667 1.00 92.69 86 LYS A O 1
ATOM 684 N N . ILE A 1 87 ? -18.157 6.879 15.424 1.00 92.81 87 ILE A N 1
ATOM 685 C CA . ILE A 1 87 ? -16.910 7.646 15.263 1.00 92.81 87 ILE A CA 1
ATOM 686 C C . ILE A 1 87 ? -16.681 7.950 13.780 1.00 92.81 87 ILE A C 1
ATOM 688 O O . ILE A 1 87 ? -16.453 9.105 13.433 1.00 92.81 87 ILE A O 1
ATOM 692 N N . SER A 1 88 ? -16.781 6.944 12.908 1.00 94.50 88 SER A N 1
ATOM 693 C CA . SER A 1 88 ? -16.622 7.122 11.463 1.00 94.50 88 SER A CA 1
ATOM 694 C C . SER A 1 88 ? -17.605 8.157 10.912 1.00 94.50 88 SER A C 1
ATOM 696 O O . SER A 1 88 ? -17.174 9.111 10.270 1.00 94.50 88 SER A O 1
ATOM 698 N N . GLU A 1 89 ? -18.890 8.040 11.248 1.00 95.00 89 GLU A N 1
ATOM 699 C CA . GLU A 1 89 ? -19.937 8.990 10.852 1.00 95.00 89 GLU A CA 1
ATOM 700 C C . GLU A 1 89 ? -19.652 10.408 11.360 1.00 95.00 89 GLU A C 1
ATOM 702 O O . GLU A 1 89 ? -19.704 11.357 10.586 1.00 95.00 89 GLU A O 1
ATOM 707 N N . THR A 1 90 ? -19.256 10.554 12.629 1.00 92.88 90 THR A N 1
ATOM 708 C CA . THR A 1 90 ? -18.916 11.857 13.240 1.00 92.88 90 THR A CA 1
ATOM 709 C C . THR A 1 90 ? -17.724 12.530 12.550 1.00 92.88 90 THR A C 1
ATOM 711 O O . THR A 1 90 ? -17.614 13.758 12.528 1.00 92.88 90 THR A O 1
ATOM 714 N N . HIS A 1 91 ? -16.789 11.739 12.021 1.00 93.38 91 HIS A N 1
ATOM 715 C CA . HIS A 1 91 ? -15.618 12.254 11.314 1.00 93.38 91 HIS A CA 1
ATOM 716 C C . HIS A 1 91 ? -15.847 12.440 9.812 1.00 93.38 91 HIS A C 1
ATOM 718 O O . HIS A 1 91 ? -15.122 13.223 9.190 1.00 93.38 91 HIS A O 1
ATOM 724 N N . LYS A 1 92 ? -16.839 11.766 9.223 1.00 95.69 92 LYS A N 1
ATOM 725 C CA . LYS A 1 92 ? -17.156 11.868 7.799 1.00 95.69 92 LYS A CA 1
ATOM 726 C C . LYS A 1 92 ? -17.584 13.299 7.467 1.00 95.69 92 LYS A C 1
ATOM 728 O O . LYS A 1 92 ? -18.495 13.846 8.073 1.00 95.69 92 LYS A O 1
ATOM 733 N N . GLY A 1 93 ? -16.887 13.926 6.521 1.00 92.94 93 GLY A N 1
ATOM 734 C CA . GLY A 1 93 ? -17.174 15.302 6.094 1.00 92.94 93 GLY A CA 1
ATOM 735 C C . GLY A 1 93 ? -16.810 16.391 7.110 1.00 92.94 93 GLY A C 1
ATOM 736 O O . GLY A 1 93 ? -17.107 17.561 6.877 1.00 92.94 93 GLY A O 1
ATOM 737 N N . LYS A 1 94 ? -16.143 16.058 8.224 1.00 95.56 94 LYS A N 1
ATOM 738 C CA . LYS A 1 94 ? -15.767 17.055 9.230 1.00 95.56 94 LYS A CA 1
ATOM 739 C C . LYS A 1 94 ? -14.774 18.068 8.650 1.00 95.56 94 LYS A C 1
ATOM 741 O O . LYS A 1 94 ? -13.591 17.768 8.474 1.00 95.56 94 LYS A O 1
ATOM 746 N N . MET A 1 95 ? -15.231 19.300 8.425 1.00 94.94 95 MET A N 1
ATOM 747 C CA . MET A 1 95 ? -14.359 20.406 8.036 1.00 94.94 95 MET A CA 1
ATOM 748 C C . MET A 1 95 ? -13.568 20.910 9.242 1.00 94.94 95 MET A C 1
ATOM 750 O O . MET A 1 95 ? -14.083 21.559 10.147 1.00 94.94 95 MET A O 1
ATOM 754 N N . VAL A 1 96 ? -12.279 20.587 9.262 1.00 94.75 96 VAL A N 1
ATOM 755 C CA . VAL A 1 96 ? -11.355 21.049 10.302 1.00 94.75 96 VAL A CA 1
ATOM 756 C C . VAL A 1 96 ? -10.926 22.489 10.002 1.00 94.75 96 VAL A C 1
ATOM 758 O O . VAL A 1 96 ? -10.512 22.765 8.873 1.00 94.75 96 VAL A O 1
ATOM 761 N N . SER A 1 97 ? -10.983 23.381 10.999 1.00 96.50 97 SER A N 1
ATOM 762 C CA . SER A 1 97 ? -10.565 24.785 10.859 1.00 96.50 97 SER A CA 1
ATOM 763 C C . SER A 1 97 ? -9.092 24.907 10.445 1.00 96.50 97 SER A C 1
ATOM 765 O O . SER A 1 97 ? -8.272 24.042 10.772 1.00 96.50 97 SER A O 1
ATOM 767 N N . LYS A 1 98 ? -8.725 26.006 9.769 1.00 96.88 98 LYS A N 1
ATOM 768 C CA . LYS A 1 98 ? -7.331 26.275 9.366 1.00 96.88 98 LYS A CA 1
ATOM 769 C C . LYS A 1 98 ? -6.381 26.234 10.569 1.00 96.88 98 LYS A C 1
ATOM 771 O O . LYS A 1 98 ? -5.366 25.550 10.508 1.00 96.88 98 LYS A O 1
ATOM 776 N N . LYS A 1 99 ? -6.765 26.859 11.692 1.00 97.94 99 LYS A N 1
ATOM 777 C CA . LYS A 1 99 ? -5.997 26.851 12.951 1.00 97.94 99 LYS A CA 1
ATOM 778 C C . LYS A 1 99 ? -5.740 25.427 13.454 1.00 97.94 99 LYS A C 1
ATOM 780 O O . LYS A 1 99 ? -4.605 25.077 13.764 1.00 97.94 99 LYS A O 1
ATOM 785 N N . THR A 1 100 ? -6.771 24.582 13.492 1.00 95.56 100 THR A N 1
ATOM 786 C CA . THR A 1 100 ? -6.623 23.188 13.933 1.00 95.56 100 THR A CA 1
ATOM 787 C C . THR A 1 100 ? -5.755 22.376 12.968 1.00 95.56 100 THR A C 1
ATOM 789 O O . THR A 1 100 ? -4.922 21.597 13.426 1.00 95.56 100 THR A O 1
ATOM 792 N N . ARG A 1 101 ? -5.882 22.579 11.648 1.00 93.50 101 ARG A N 1
ATOM 793 C CA . ARG A 1 101 ? -5.003 21.930 10.656 1.00 93.50 101 ARG A CA 1
ATOM 794 C C . ARG A 1 101 ? -3.535 22.309 10.865 1.00 93.50 101 ARG A C 1
ATOM 796 O O . ARG A 1 101 ? -2.684 21.421 10.852 1.00 93.50 101 ARG A O 1
ATOM 803 N N . THR A 1 102 ? -3.248 23.588 11.116 1.00 94.94 102 THR A N 1
ATOM 804 C CA . THR A 1 102 ? -1.886 24.065 11.401 1.00 94.94 102 THR A CA 1
ATOM 805 C C . THR A 1 102 ? -1.307 23.383 12.638 1.00 94.94 102 THR A C 1
ATOM 807 O O . THR A 1 102 ? -0.230 22.801 12.554 1.00 94.94 102 THR A O 1
ATOM 810 N N . LEU A 1 103 ? -2.055 23.345 13.746 1.00 96.50 103 LEU A N 1
ATOM 811 C CA . LEU A 1 103 ? -1.609 22.698 14.987 1.00 96.50 103 LEU A CA 1
ATOM 812 C C . LEU A 1 103 ? -1.340 21.194 14.812 1.00 96.50 103 LEU A C 1
ATOM 814 O O . LEU A 1 103 ? -0.388 20.661 15.381 1.00 96.50 103 LEU A O 1
ATOM 818 N N . ILE A 1 104 ? -2.161 20.496 14.018 1.00 92.62 104 ILE A N 1
ATOM 819 C CA . ILE A 1 104 ? -1.939 19.077 13.696 1.00 92.62 104 ILE A CA 1
ATOM 820 C C . ILE A 1 104 ? -0.639 18.906 12.898 1.00 92.62 104 ILE A C 1
ATOM 822 O O . ILE A 1 104 ? 0.163 18.033 13.230 1.00 92.62 104 ILE A O 1
ATOM 826 N N . SER A 1 105 ? -0.412 19.743 11.879 1.00 88.38 105 SER A N 1
ATOM 827 C CA . SER A 1 105 ? 0.797 19.707 11.041 1.00 88.38 105 SER A CA 1
ATOM 828 C C . SER A 1 105 ? 2.071 20.014 11.833 1.00 88.38 105 SER A C 1
ATOM 830 O O . SER A 1 105 ? 3.093 19.347 11.659 1.00 88.38 105 SER A O 1
ATOM 832 N N . GLU A 1 106 ? 2.005 20.993 12.736 1.00 92.94 106 GLU A N 1
ATOM 833 C CA . GLU A 1 106 ? 3.098 21.364 13.634 1.00 92.94 106 GLU A CA 1
ATOM 834 C C . GLU A 1 106 ? 3.427 20.216 14.599 1.00 92.94 106 GLU A C 1
ATOM 836 O O . GLU A 1 106 ? 4.569 19.755 14.648 1.00 92.94 106 GLU A O 1
ATOM 841 N N . LYS A 1 107 ? 2.426 19.654 15.290 1.00 91.56 107 LYS A N 1
ATOM 842 C CA . LYS A 1 107 ? 2.645 18.500 16.178 1.00 91.56 107 LYS A CA 1
ATOM 843 C C . LYS A 1 107 ? 3.186 17.282 15.436 1.00 91.56 107 LYS A C 1
ATOM 845 O O . LYS A 1 107 ? 4.065 16.608 15.961 1.00 91.56 107 LYS A O 1
ATOM 850 N N . ALA A 1 108 ? 2.690 16.998 14.231 1.00 86.88 108 ALA A N 1
ATOM 851 C CA . ALA A 1 108 ? 3.193 15.894 13.419 1.00 86.88 108 ALA A CA 1
ATOM 852 C C . ALA A 1 108 ? 4.675 16.079 13.062 1.00 86.88 108 ALA A C 1
ATOM 854 O O . ALA A 1 108 ? 5.430 15.115 13.136 1.00 86.88 108 ALA A O 1
ATOM 855 N N . SER A 1 109 ? 5.099 17.310 12.756 1.00 83.88 109 SER A N 1
ATOM 856 C CA . SER A 1 109 ? 6.500 17.605 12.430 1.00 83.88 109 SER A CA 1
ATOM 857 C C . SER A 1 109 ? 7.473 17.415 13.589 1.00 83.88 109 SER A C 1
ATOM 859 O O . SER A 1 109 ? 8.621 17.060 13.352 1.00 83.88 109 SER A O 1
ATOM 861 N N . ARG A 1 110 ? 7.009 17.597 14.831 1.00 87.69 110 ARG A N 1
ATOM 862 C CA . ARG A 1 110 ? 7.822 17.427 16.044 1.00 87.69 110 ARG A CA 1
ATOM 863 C C . ARG A 1 110 ? 7.947 15.975 16.506 1.00 87.69 110 ARG A C 1
ATOM 865 O O . ARG A 1 110 ? 8.669 15.713 17.462 1.00 87.69 110 ARG A O 1
ATOM 872 N N . ARG A 1 111 ? 7.223 15.029 15.896 1.00 86.25 111 ARG A N 1
ATOM 873 C CA . ARG A 1 111 ? 7.299 13.626 16.319 1.00 86.25 111 ARG A CA 1
ATOM 874 C C . ARG A 1 111 ? 8.668 13.044 15.946 1.00 86.25 111 ARG A C 1
ATOM 876 O O . ARG A 1 111 ? 9.065 13.177 14.786 1.00 86.25 111 ARG A O 1
ATOM 883 N N . PRO A 1 112 ? 9.366 12.366 16.873 1.00 80.06 112 PRO A N 1
ATOM 884 C CA . PRO A 1 112 ? 10.557 11.603 16.519 1.00 80.06 112 PRO A CA 1
ATOM 885 C C . PRO A 1 112 ? 10.184 10.572 15.444 1.00 80.06 112 PRO A C 1
ATOM 887 O O . PRO A 1 112 ? 9.137 9.929 15.527 1.00 80.06 112 PRO A O 1
ATOM 890 N N . GLY A 1 113 ? 10.990 10.487 14.384 1.00 80.00 113 GLY A N 1
ATOM 891 C CA . GLY A 1 113 ? 10.674 9.685 13.195 1.00 80.00 113 GLY A CA 1
ATOM 892 C C . GLY A 1 113 ? 9.792 10.384 12.151 1.00 80.00 113 GLY A C 1
ATOM 893 O O . GLY A 1 113 ? 9.417 9.761 11.160 1.00 80.00 113 GLY A O 1
ATOM 894 N N . SER A 1 114 ? 9.470 11.670 12.326 1.00 78.62 114 SER A N 1
ATOM 895 C CA . SER A 1 114 ? 8.833 12.462 11.272 1.00 78.62 114 SER A CA 1
ATOM 896 C C . SER A 1 114 ? 9.695 12.451 10.005 1.00 78.62 114 SER A C 1
ATOM 898 O O . SER A 1 114 ? 10.856 12.859 10.012 1.00 78.62 114 SER A O 1
ATOM 900 N N . LEU A 1 115 ? 9.094 11.998 8.904 1.00 79.44 115 LEU A N 1
ATOM 901 C CA . LEU A 1 115 ? 9.673 12.040 7.557 1.00 79.44 115 LEU A CA 1
ATOM 902 C C . LEU A 1 115 ? 9.397 13.375 6.854 1.00 79.44 115 LEU A C 1
ATOM 904 O O . LEU A 1 115 ? 9.681 13.532 5.669 1.00 79.44 115 LEU A O 1
ATOM 908 N N . LYS A 1 116 ? 8.805 14.346 7.562 1.00 75.38 116 LYS A N 1
ATOM 909 C CA . LYS A 1 116 ? 8.564 15.679 7.012 1.00 75.38 116 LYS A CA 1
ATOM 910 C C . LYS A 1 116 ? 9.911 16.296 6.633 1.00 75.38 116 LYS A C 1
ATOM 912 O O . LYS A 1 116 ? 10.792 16.388 7.480 1.00 75.38 116 LYS A O 1
ATOM 917 N N . ASN A 1 117 ? 10.034 16.715 5.377 1.00 76.69 117 ASN A N 1
ATOM 918 C CA . ASN A 1 117 ? 11.249 17.277 4.780 1.00 76.69 117 ASN A CA 1
ATOM 919 C C . ASN A 1 117 ? 12.433 16.305 4.628 1.00 76.69 117 ASN A C 1
ATOM 921 O O . ASN A 1 117 ? 13.532 16.757 4.337 1.00 76.69 117 ASN A O 1
ATOM 925 N N . LYS A 1 118 ? 12.227 14.992 4.786 1.00 80.06 118 LYS A N 1
ATOM 926 C CA . LYS A 1 118 ? 13.240 13.982 4.457 1.00 80.06 118 LYS A CA 1
ATOM 927 C C . LYS A 1 118 ? 12.944 13.422 3.072 1.00 80.06 118 LYS A C 1
ATOM 929 O O . LYS A 1 118 ? 11.959 12.706 2.898 1.00 80.06 118 LYS A O 1
ATOM 934 N N . PHE A 1 119 ? 13.770 13.761 2.093 1.00 77.31 119 PHE A N 1
ATOM 935 C CA . PHE A 1 119 ? 13.631 13.332 0.700 1.00 77.31 119 PHE A CA 1
ATOM 936 C C . PHE A 1 119 ? 14.989 12.884 0.161 1.00 77.31 119 PHE A C 1
ATOM 938 O O . PHE A 1 119 ? 16.011 13.191 0.764 1.00 77.31 119 PHE A O 1
ATOM 945 N N . GLY A 1 120 ? 15.000 12.174 -0.971 1.00 79.69 120 GLY A N 1
ATOM 946 C CA . GLY A 1 120 ? 16.250 11.681 -1.557 1.00 79.69 120 GLY A CA 1
ATOM 947 C C . GLY A 1 120 ? 17.045 10.860 -0.545 1.00 79.69 120 GLY A C 1
ATOM 948 O O . GLY A 1 120 ? 16.445 10.087 0.197 1.00 79.69 120 GLY A O 1
ATOM 949 N N . GLU A 1 121 ? 18.356 11.079 -0.494 1.00 81.69 121 GLU A N 1
ATOM 950 C CA . GLU A 1 121 ? 19.309 10.411 0.407 1.00 81.69 121 GLU A CA 1
ATOM 951 C C . GLU A 1 121 ? 18.939 10.497 1.893 1.00 81.69 121 GLU A C 1
ATOM 953 O O . GLU A 1 121 ? 19.149 9.536 2.631 1.00 81.69 121 GLU A O 1
ATOM 958 N N . ASP A 1 122 ? 18.278 11.577 2.315 1.00 81.50 122 ASP A N 1
ATOM 959 C CA . ASP A 1 122 ? 17.872 11.777 3.710 1.00 81.50 122 ASP A CA 1
ATOM 960 C C . ASP A 1 122 ? 16.653 10.932 4.120 1.00 81.50 122 ASP A C 1
ATOM 962 O O . ASP A 1 122 ? 16.299 10.844 5.305 1.00 81.50 122 ASP A O 1
ATOM 966 N N . HIS A 1 123 ? 15.952 10.321 3.157 1.00 81.44 123 HIS A N 1
ATOM 967 C CA . HIS A 1 123 ? 14.824 9.447 3.448 1.00 81.44 123 HIS A CA 1
ATOM 968 C C . HIS A 1 123 ? 15.335 8.047 3.851 1.00 81.44 123 HIS A C 1
ATOM 970 O O . HIS A 1 123 ? 16.000 7.393 3.056 1.00 81.44 123 HIS A O 1
ATOM 976 N N . PRO A 1 124 ? 14.938 7.469 5.004 1.00 82.12 124 PRO A N 1
ATOM 977 C CA . PRO A 1 124 ? 15.468 6.185 5.504 1.00 82.12 124 PRO A CA 1
ATOM 978 C C . PRO A 1 124 ? 15.127 4.955 4.639 1.00 82.12 124 PRO A C 1
ATOM 980 O O . PRO A 1 124 ? 15.555 3.845 4.930 1.00 82.12 124 PRO A O 1
ATOM 983 N N . LYS A 1 125 ? 14.318 5.135 3.589 1.00 74.38 125 LYS A N 1
ATOM 984 C CA . LYS A 1 125 ? 14.029 4.118 2.558 1.00 74.38 125 LYS A CA 1
ATOM 985 C C . LYS A 1 125 ? 14.663 4.437 1.202 1.00 74.38 125 LYS A C 1
ATOM 987 O O . LYS A 1 125 ? 14.283 3.832 0.204 1.00 74.38 125 LYS A O 1
ATOM 992 N N . PHE A 1 126 ? 15.541 5.429 1.130 1.00 77.56 126 PHE A N 1
ATOM 993 C CA . PHE A 1 126 ? 16.252 5.743 -0.094 1.00 77.56 126 PHE A CA 1
ATOM 994 C C . PHE A 1 126 ? 17.239 4.630 -0.412 1.00 77.56 126 PHE A C 1
ATOM 996 O O . PHE A 1 126 ? 18.055 4.252 0.421 1.00 77.56 126 PHE A O 1
ATOM 1003 N N . GLN A 1 127 ? 17.131 4.085 -1.618 1.00 68.06 127 GLN A N 1
ATOM 1004 C CA . GLN A 1 127 ? 17.952 2.971 -2.092 1.00 68.06 127 GLN A CA 1
ATOM 1005 C C . GLN A 1 127 ? 18.923 3.415 -3.193 1.00 68.06 127 GLN A C 1
ATOM 1007 O O . GLN A 1 127 ? 19.204 2.652 -4.110 1.00 68.06 127 GLN A O 1
ATOM 1012 N N . GLY A 1 128 ? 19.405 4.662 -3.153 1.00 65.38 128 GLY A N 1
ATOM 1013 C CA . GLY A 1 128 ? 20.445 5.113 -4.085 1.00 65.38 128 GLY A CA 1
ATOM 1014 C C . GLY A 1 128 ? 19.968 5.403 -5.510 1.00 65.38 128 GLY A C 1
ATOM 1015 O O . GLY A 1 128 ? 20.781 5.396 -6.429 1.00 65.38 128 GLY A O 1
ATOM 1016 N N . GLY A 1 129 ? 18.672 5.637 -5.754 1.00 62.78 129 GLY A N 1
ATOM 1017 C CA . GLY A 1 129 ? 18.193 5.805 -7.128 1.00 62.78 129 GLY A CA 1
ATOM 1018 C C . GLY A 1 129 ? 16.931 6.639 -7.313 1.00 62.78 129 GLY A C 1
ATOM 1019 O O . GLY A 1 129 ? 16.038 6.662 -6.467 1.00 62.78 129 GLY A O 1
ATOM 1020 N N . TYR A 1 130 ? 16.835 7.264 -8.494 1.00 60.19 130 TYR A N 1
ATOM 1021 C CA . TYR A 1 130 ? 15.575 7.736 -9.066 1.00 60.19 130 TYR A CA 1
ATOM 1022 C C . TYR A 1 130 ? 14.626 6.542 -9.221 1.00 60.19 130 TYR A C 1
ATOM 1024 O O . TYR A 1 130 ? 14.760 5.729 -10.144 1.00 60.19 130 TYR A O 1
ATOM 1032 N N . GLY A 1 131 ? 13.657 6.428 -8.310 1.00 62.53 131 GLY A N 1
ATOM 1033 C CA . GLY A 1 131 ? 12.500 5.571 -8.524 1.00 62.53 131 GLY A CA 1
ATOM 1034 C C . GLY A 1 131 ? 11.853 5.978 -9.843 1.00 62.53 131 GLY A C 1
ATOM 1035 O O . GLY A 1 131 ? 11.493 7.140 -10.020 1.00 62.53 131 GLY A O 1
ATOM 1036 N N . ARG A 1 132 ? 11.761 5.049 -10.800 1.00 65.69 132 ARG A N 1
ATOM 1037 C CA . ARG A 1 132 ? 11.119 5.320 -12.088 1.00 65.69 132 ARG A CA 1
ATOM 1038 C C . ARG A 1 132 ? 9.666 5.686 -11.820 1.00 65.69 132 ARG A C 1
ATOM 1040 O O . ARG A 1 132 ? 8.872 4.811 -11.467 1.00 65.69 132 ARG A O 1
ATOM 1047 N N . ASP A 1 133 ? 9.314 6.955 -11.987 1.00 67.38 133 ASP A N 1
ATOM 1048 C CA . ASP A 1 133 ? 7.921 7.358 -11.902 1.00 67.38 133 ASP A CA 1
ATOM 1049 C C . ASP A 1 133 ? 7.181 6.801 -13.125 1.00 67.38 133 ASP A C 1
ATOM 1051 O O . ASP A 1 133 ? 7.282 7.288 -14.253 1.00 67.38 133 ASP A O 1
ATOM 1055 N N . LYS A 1 134 ? 6.465 5.696 -12.900 1.00 66.38 134 LYS A N 1
ATOM 1056 C CA . LYS A 1 134 ? 5.680 5.032 -13.941 1.00 66.38 134 LYS A CA 1
ATOM 1057 C C . LYS A 1 134 ? 4.462 5.864 -14.358 1.00 66.38 134 LYS A C 1
ATOM 1059 O O . LYS A 1 134 ? 3.952 5.627 -15.451 1.00 66.38 134 LYS A O 1
ATOM 1064 N N . LYS A 1 135 ? 3.992 6.792 -13.511 1.00 74.38 135 LYS A N 1
ATOM 1065 C CA . LYS A 1 135 ? 2.823 7.647 -13.767 1.00 74.38 135 LYS A CA 1
ATOM 1066 C C . LYS A 1 135 ? 3.219 8.899 -14.541 1.00 74.38 135 LYS A C 1
ATOM 1068 O O . LYS A 1 135 ? 2.557 9.231 -15.518 1.00 74.38 135 LYS A O 1
ATOM 1073 N N . THR A 1 136 ? 4.317 9.544 -14.158 1.00 76.94 136 THR A N 1
ATOM 1074 C CA . THR A 1 136 ? 4.870 10.710 -14.857 1.00 76.94 136 THR A CA 1
ATOM 1075 C C . THR A 1 136 ? 6.285 10.412 -15.323 1.00 76.94 136 THR A C 1
ATOM 1077 O O . THR A 1 136 ? 7.263 10.706 -14.638 1.00 76.94 136 THR A O 1
ATOM 1080 N N . ARG A 1 137 ? 6.393 9.804 -16.510 1.00 78.38 137 ARG A N 1
ATOM 1081 C CA . ARG A 1 137 ? 7.696 9.533 -17.127 1.00 78.38 137 ARG A CA 1
ATOM 1082 C C . ARG A 1 137 ? 8.458 10.837 -17.334 1.00 78.38 137 ARG A C 1
ATOM 1084 O O . ARG A 1 137 ? 7.882 11.827 -17.781 1.00 78.38 137 ARG A O 1
ATOM 1091 N N . SER A 1 138 ? 9.757 10.808 -17.062 1.00 84.56 138 SER A N 1
ATOM 1092 C CA . SER A 1 138 ? 10.638 11.934 -17.358 1.00 84.56 138 SER A CA 1
ATOM 1093 C C . SER A 1 138 ? 10.765 12.156 -18.872 1.00 84.56 138 SER A C 1
ATOM 1095 O O . SER A 1 138 ? 10.559 11.244 -19.681 1.00 84.56 138 SER A O 1
ATOM 1097 N N . THR A 1 139 ? 11.171 13.364 -19.266 1.00 85.88 139 THR A N 1
ATOM 1098 C CA . THR A 1 139 ? 11.512 13.677 -20.663 1.00 85.88 139 THR A CA 1
ATOM 1099 C C . THR A 1 139 ? 12.602 12.741 -21.199 1.00 85.88 139 THR A C 1
ATOM 1101 O O . THR A 1 139 ? 12.523 12.304 -22.345 1.00 85.88 139 THR A O 1
ATOM 1104 N N . LEU A 1 140 ? 13.578 12.363 -20.364 1.00 86.94 140 LEU A N 1
ATOM 1105 C CA . LEU A 1 140 ? 14.650 11.428 -20.726 1.00 86.94 140 LEU A CA 1
ATOM 1106 C C . LEU A 1 140 ? 14.119 10.019 -21.023 1.00 86.94 140 LEU A C 1
ATOM 1108 O O . LEU A 1 140 ? 14.477 9.441 -22.049 1.00 86.94 140 LEU A O 1
ATOM 1112 N N . ASP A 1 141 ? 13.207 9.498 -20.195 1.00 89.25 141 ASP A N 1
ATOM 1113 C CA . ASP A 1 141 ? 12.551 8.204 -20.433 1.00 89.25 141 ASP A CA 1
ATOM 1114 C C . ASP A 1 141 ? 11.791 8.208 -21.760 1.00 89.25 141 ASP A C 1
ATOM 1116 O O . ASP A 1 141 ? 11.876 7.261 -22.546 1.00 89.25 141 ASP A O 1
ATOM 1120 N N . TYR A 1 142 ? 11.055 9.288 -22.028 1.00 89.75 142 TYR A N 1
ATOM 1121 C CA . TYR A 1 142 ? 10.320 9.450 -23.277 1.00 89.75 142 TYR A CA 1
ATOM 1122 C C . TYR A 1 142 ? 11.257 9.484 -24.495 1.00 89.75 142 TYR A C 1
ATOM 1124 O O . TYR A 1 142 ? 11.013 8.782 -25.484 1.00 89.75 142 TYR A O 1
ATOM 1132 N N . CYS A 1 143 ? 12.344 10.257 -24.424 1.00 91.88 143 CYS A N 1
ATOM 1133 C CA . CYS A 1 143 ? 13.355 10.340 -25.477 1.00 91.88 143 CYS A CA 1
ATOM 1134 C C . CYS A 1 143 ? 14.023 8.986 -25.736 1.00 91.88 143 CYS A C 1
ATOM 1136 O O . CYS A 1 143 ? 14.100 8.561 -26.890 1.00 91.88 143 CYS A O 1
ATOM 1138 N N . TRP A 1 144 ? 14.434 8.277 -24.683 1.00 95.12 144 TRP A N 1
ATOM 1139 C CA . TRP A 1 144 ? 15.054 6.957 -24.795 1.00 95.12 144 TRP A CA 1
ATOM 1140 C C . TRP A 1 144 ? 14.117 5.945 -25.461 1.00 95.12 144 TRP A C 1
ATOM 1142 O O . TRP A 1 144 ? 14.480 5.332 -26.465 1.00 95.12 144 TRP A O 1
ATOM 1152 N N . MET A 1 145 ? 12.869 5.830 -24.991 1.00 95.12 145 MET A N 1
ATOM 1153 C CA . MET A 1 145 ? 11.897 4.892 -25.567 1.00 95.12 145 MET A CA 1
ATOM 1154 C C . MET A 1 145 ? 11.632 5.161 -27.053 1.00 95.12 145 MET A C 1
ATOM 1156 O O . MET A 1 145 ? 11.534 4.228 -27.853 1.00 95.12 145 MET A O 1
ATOM 1160 N N . ASN A 1 146 ? 11.511 6.432 -27.442 1.00 95.38 146 ASN A N 1
ATOM 1161 C CA . ASN A 1 146 ? 11.324 6.794 -28.846 1.00 95.38 146 ASN A CA 1
ATOM 1162 C C . ASN A 1 146 ? 12.586 6.564 -29.680 1.00 95.38 146 ASN A C 1
ATOM 1164 O O . ASN A 1 146 ? 12.476 6.110 -30.820 1.00 95.38 146 ASN A O 1
ATOM 1168 N N . GLY A 1 147 ? 13.769 6.808 -29.112 1.00 94.81 147 GLY A N 1
ATOM 1169 C CA . GLY A 1 147 ? 15.053 6.486 -29.727 1.00 94.81 147 GLY A CA 1
ATOM 1170 C C . GLY A 1 147 ? 15.176 4.995 -30.040 1.00 94.81 147 GLY A C 1
ATOM 1171 O O . GLY A 1 147 ? 15.446 4.638 -31.185 1.00 94.81 147 GLY A O 1
ATOM 1172 N N . ILE A 1 148 ? 14.861 4.125 -29.076 1.00 96.19 148 ILE A N 1
ATOM 1173 C CA . ILE A 1 148 ? 14.823 2.667 -29.267 1.00 96.19 148 ILE A CA 1
ATOM 1174 C C . ILE A 1 148 ? 13.792 2.279 -30.334 1.00 96.19 148 ILE A C 1
ATOM 1176 O O . ILE A 1 148 ? 14.116 1.570 -31.286 1.00 96.19 148 ILE A O 1
ATOM 1180 N N . LYS A 1 149 ? 12.556 2.789 -30.254 1.00 95.94 149 LYS A N 1
ATOM 1181 C CA . LYS A 1 149 ? 11.522 2.508 -31.268 1.00 95.94 149 LYS A CA 1
ATOM 1182 C C . LYS A 1 149 ? 11.956 2.905 -32.679 1.00 95.94 149 LYS A C 1
ATOM 1184 O O . LYS A 1 149 ? 11.649 2.184 -33.627 1.00 95.94 149 LYS A O 1
ATOM 1189 N N . LYS A 1 150 ? 12.660 4.029 -32.824 1.00 94.44 150 LYS A N 1
ATOM 1190 C CA . LYS A 1 150 ? 13.203 4.492 -34.105 1.00 94.44 150 LYS A CA 1
ATOM 1191 C C . LYS A 1 150 ? 14.355 3.603 -34.582 1.00 94.44 150 LYS A C 1
ATOM 1193 O O . LYS A 1 150 ? 14.357 3.221 -35.748 1.00 94.44 150 LYS A O 1
ATOM 1198 N N . LEU A 1 151 ? 15.278 3.239 -33.689 1.00 92.44 151 LEU A N 1
ATOM 1199 C CA . LEU A 1 151 ? 16.440 2.393 -33.985 1.00 92.44 151 LEU A CA 1
ATOM 1200 C C . LEU A 1 151 ? 16.035 1.049 -34.607 1.00 92.44 151 LEU A C 1
ATOM 1202 O O . LEU A 1 151 ? 16.627 0.621 -35.593 1.00 92.44 151 LEU A O 1
ATOM 1206 N N . TYR A 1 152 ? 14.981 0.428 -34.074 1.00 90.56 152 TYR A N 1
ATOM 1207 C CA . TYR A 1 152 ? 14.468 -0.863 -34.544 1.00 90.56 152 TYR A CA 1
ATOM 1208 C C . TYR A 1 152 ? 13.330 -0.740 -35.571 1.00 90.56 152 TYR A C 1
ATOM 1210 O O . TYR A 1 152 ? 12.608 -1.705 -35.806 1.00 90.56 152 TYR A O 1
ATOM 1218 N N . ASN A 1 153 ? 13.118 0.442 -36.165 1.00 95.12 153 ASN A N 1
ATOM 1219 C CA . ASN A 1 153 ? 12.033 0.702 -37.121 1.00 95.12 153 ASN A CA 1
ATOM 1220 C C . ASN A 1 153 ? 10.664 0.163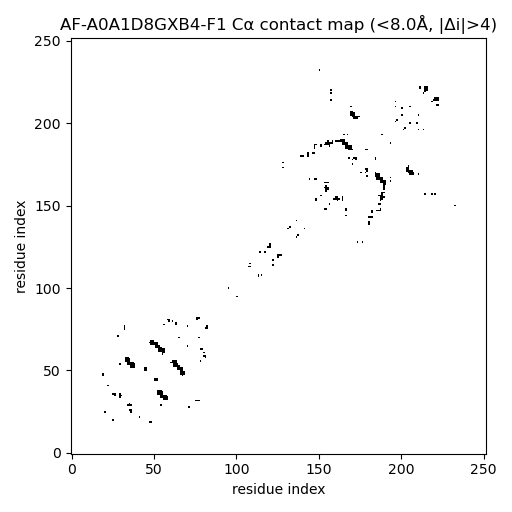 -36.648 1.00 95.12 153 ASN A C 1
ATOM 1222 O O . ASN A 1 153 ? 9.929 -0.479 -37.402 1.00 95.12 153 ASN A O 1
ATOM 1226 N N . ARG A 1 154 ? 10.360 0.355 -35.357 1.00 95.81 154 ARG A N 1
ATOM 1227 C CA . ARG A 1 154 ? 9.143 -0.132 -34.685 1.00 95.81 154 ARG A CA 1
ATOM 1228 C C . ARG A 1 154 ? 8.850 -1.605 -34.989 1.00 95.81 154 ARG A C 1
ATOM 1230 O O . ARG A 1 154 ? 7.716 -1.963 -35.289 1.00 95.81 154 ARG A O 1
ATOM 1237 N N . THR A 1 155 ? 9.885 -2.434 -34.957 1.00 94.88 155 THR A N 1
ATOM 1238 C CA . THR A 1 155 ? 9.821 -3.863 -35.258 1.00 94.88 155 THR A CA 1
ATOM 1239 C C . THR A 1 155 ? 10.532 -4.626 -34.145 1.0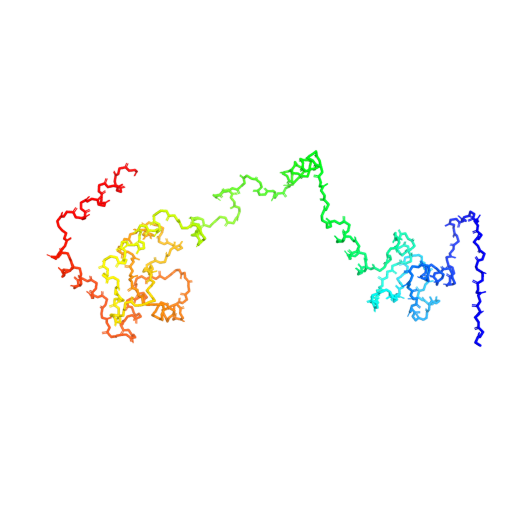0 94.88 155 THR A C 1
ATOM 1241 O O . THR A 1 155 ? 11.616 -4.229 -33.723 1.00 94.88 155 THR A O 1
ATOM 1244 N N . CYS A 1 156 ? 9.917 -5.691 -33.634 1.00 95.19 156 CYS A N 1
ATOM 1245 C CA . CYS A 1 156 ? 10.547 -6.553 -32.644 1.00 95.19 156 CYS A CA 1
ATOM 1246 C C . CYS A 1 156 ? 11.814 -7.177 -33.231 1.00 95.19 156 CYS A C 1
ATOM 1248 O O . CYS A 1 156 ? 11.775 -7.775 -34.306 1.00 95.19 156 CYS A O 1
ATOM 1250 N N . ILE A 1 157 ? 12.916 -7.069 -32.490 1.00 93.19 157 ILE A N 1
ATOM 1251 C CA . ILE A 1 157 ? 14.226 -7.567 -32.915 1.00 93.19 157 ILE A CA 1
ATOM 1252 C C . ILE A 1 157 ? 14.277 -9.092 -33.094 1.00 93.19 157 ILE A C 1
ATOM 1254 O O . ILE A 1 157 ? 15.047 -9.569 -33.921 1.00 93.19 157 ILE A O 1
ATOM 1258 N N . LEU A 1 158 ? 13.459 -9.851 -32.356 1.00 92.00 158 LEU A N 1
ATOM 1259 C CA . LEU A 1 158 ? 13.473 -11.320 -32.396 1.00 92.00 158 LEU A CA 1
ATOM 1260 C C . LEU A 1 158 ? 12.425 -11.902 -33.345 1.00 92.00 158 LEU A C 1
ATOM 1262 O O . LEU A 1 158 ? 12.697 -12.879 -34.030 1.00 92.00 158 LEU A O 1
ATOM 1266 N N . THR A 1 159 ? 11.228 -11.314 -33.390 1.00 92.44 159 THR A N 1
ATOM 1267 C CA . THR A 1 159 ? 10.084 -11.904 -34.106 1.00 92.44 159 THR A CA 1
ATOM 1268 C C . THR A 1 159 ? 9.717 -11.177 -35.395 1.00 92.44 159 THR A C 1
ATOM 1270 O O . THR A 1 159 ? 8.927 -11.692 -36.178 1.00 92.44 159 THR A O 1
ATOM 1273 N N . GLY A 1 160 ? 10.217 -9.957 -35.621 1.00 92.25 160 GLY A N 1
ATOM 1274 C CA . GLY A 1 160 ? 9.813 -9.136 -36.767 1.00 92.25 160 GLY A CA 1
ATOM 1275 C C . GLY A 1 160 ? 8.403 -8.529 -36.661 1.00 92.25 160 GLY A C 1
ATOM 1276 O O . GLY A 1 160 ? 7.969 -7.808 -37.560 1.00 92.25 160 GLY A O 1
ATOM 1277 N N . VAL A 1 161 ? 7.673 -8.775 -35.570 1.00 95.44 161 VAL A N 1
ATOM 1278 C CA . VAL A 1 161 ? 6.314 -8.254 -35.351 1.00 95.44 161 VAL A CA 1
ATOM 1279 C C . VAL A 1 161 ? 6.351 -6.757 -35.016 1.00 95.44 161 VAL A C 1
ATOM 1281 O O . VAL A 1 161 ? 7.269 -6.287 -34.349 1.00 95.44 161 VAL A O 1
ATOM 1284 N N . LYS A 1 162 ? 5.346 -5.986 -35.459 1.00 97.00 162 LYS A N 1
ATOM 1285 C CA . LYS A 1 162 ? 5.253 -4.521 -35.244 1.00 97.00 162 LYS A CA 1
ATOM 1286 C C . LYS A 1 162 ? 4.212 -4.082 -34.203 1.00 97.00 162 LYS A C 1
ATOM 1288 O O . LYS A 1 162 ? 4.023 -2.887 -33.975 1.00 97.00 162 LYS A O 1
ATOM 1293 N N . GLN A 1 163 ? 3.512 -5.030 -33.591 1.00 95.88 163 GLN A N 1
ATOM 1294 C CA . GLN A 1 163 ? 2.448 -4.781 -32.616 1.00 95.88 163 GLN A CA 1
ATOM 1295 C C . GLN A 1 163 ? 2.922 -5.070 -31.189 1.00 95.88 163 GLN A C 1
ATOM 1297 O O . GLN A 1 163 ? 3.890 -5.802 -30.994 1.00 95.88 163 GLN A O 1
ATOM 1302 N N . LYS A 1 164 ? 2.231 -4.476 -30.204 1.00 97.19 164 LYS A N 1
ATOM 1303 C CA . LYS A 1 164 ? 2.470 -4.679 -28.760 1.00 97.19 164 LYS A CA 1
ATOM 1304 C C . LYS A 1 164 ? 3.952 -4.585 -28.367 1.00 97.19 164 LYS A C 1
ATOM 1306 O O . LYS A 1 164 ? 4.486 -5.449 -27.684 1.00 97.19 164 LYS A O 1
ATOM 1311 N N . LEU A 1 165 ? 4.625 -3.543 -28.850 1.00 97.81 165 LEU A N 1
ATOM 1312 C CA . LEU A 1 165 ? 6.064 -3.369 -28.666 1.00 97.81 165 LEU A CA 1
ATOM 1313 C C . LEU A 1 165 ? 6.400 -2.684 -27.344 1.00 97.81 165 LEU A C 1
ATOM 1315 O O . LEU A 1 165 ? 5.859 -1.618 -27.032 1.00 97.81 165 LEU A O 1
ATOM 1319 N N . GLU A 1 166 ? 7.392 -3.228 -26.652 1.00 97.25 166 GLU A N 1
ATOM 1320 C CA . GLU A 1 166 ? 7.941 -2.709 -25.408 1.00 97.25 166 GLU A CA 1
ATOM 1321 C C . GLU A 1 166 ? 9.457 -2.521 -25.519 1.00 97.25 166 GLU A C 1
ATOM 1323 O O . GLU A 1 166 ? 10.167 -3.284 -26.180 1.00 97.25 166 GLU A O 1
ATOM 1328 N N . CYS A 1 167 ? 9.952 -1.448 -24.900 1.00 96.62 167 CYS A N 1
ATOM 1329 C CA . CYS A 1 167 ? 11.384 -1.224 -24.753 1.00 96.62 167 CYS A CA 1
ATOM 1330 C C . CYS A 1 167 ? 11.855 -1.975 -23.512 1.00 96.62 167 CYS A C 1
ATOM 1332 O O . CYS A 1 167 ? 11.320 -1.743 -22.426 1.00 96.62 167 CYS A O 1
ATOM 1334 N N . HIS A 1 168 ? 12.860 -2.820 -23.683 1.00 96.56 168 HIS A N 1
ATOM 1335 C CA . HIS A 1 168 ? 13.490 -3.561 -22.604 1.00 96.56 168 HIS A CA 1
ATOM 1336 C C . HIS A 1 168 ? 14.917 -3.052 -22.396 1.00 96.56 168 HIS A C 1
ATOM 1338 O O . HIS A 1 168 ? 15.627 -2.791 -23.371 1.00 96.56 168 HIS A O 1
ATOM 1344 N N . HIS A 1 169 ? 15.307 -2.882 -21.134 1.00 96.12 169 HIS A N 1
ATOM 1345 C CA . HIS A 1 169 ? 16.677 -2.567 -20.736 1.00 96.12 169 HIS A CA 1
ATOM 1346 C C . HIS A 1 169 ? 17.480 -3.861 -20.630 1.00 96.12 169 HIS A C 1
ATOM 1348 O O . HIS A 1 169 ? 17.043 -4.759 -19.920 1.00 96.12 169 HIS A O 1
ATOM 1354 N N . LEU A 1 170 ? 18.625 -3.944 -21.309 1.00 95.69 170 LEU A N 1
ATOM 1355 C CA . LEU A 1 170 ? 19.489 -5.131 -21.283 1.00 95.69 170 LEU A CA 1
ATOM 1356 C C . LEU A 1 170 ? 20.124 -5.315 -19.900 1.00 95.69 170 LEU A C 1
ATOM 1358 O O . LEU A 1 170 ? 19.936 -6.345 -19.261 1.00 95.69 170 LEU A O 1
ATOM 1362 N N . ASP A 1 171 ? 20.808 -4.279 -19.420 1.00 95.44 171 ASP A N 1
ATOM 1363 C CA . ASP A 1 171 ? 21.218 -4.136 -18.031 1.00 95.44 171 ASP A CA 1
ATOM 1364 C C . ASP A 1 171 ? 20.130 -3.371 -17.271 1.00 95.44 171 ASP A C 1
ATOM 1366 O O . ASP A 1 171 ? 19.729 -2.261 -17.645 1.00 95.44 171 ASP A O 1
ATOM 1370 N N . SER A 1 172 ? 19.621 -3.988 -16.210 1.00 93.50 172 SER A N 1
ATOM 1371 C CA . SER A 1 172 ? 18.411 -3.544 -15.528 1.00 93.50 172 SER A CA 1
ATOM 1372 C C . SER A 1 172 ? 18.523 -2.152 -14.901 1.00 93.50 172 SER A C 1
ATOM 1374 O O . SER A 1 172 ? 19.554 -1.735 -14.369 1.00 93.50 172 SER A O 1
ATOM 1376 N N . TRP A 1 173 ? 17.395 -1.439 -14.934 1.00 90.81 173 TRP A N 1
ATOM 1377 C CA . TRP A 1 173 ? 17.244 -0.058 -14.468 1.00 90.81 173 TRP A CA 1
ATOM 1378 C C . TRP A 1 173 ? 17.716 0.165 -13.027 1.00 90.81 173 TRP A C 1
ATOM 1380 O O . TRP A 1 173 ? 18.149 1.265 -12.675 1.00 90.81 173 TRP A O 1
ATOM 1390 N N . ASP A 1 174 ? 17.566 -0.841 -12.170 1.00 87.19 174 ASP A N 1
ATOM 1391 C CA . ASP A 1 174 ? 17.839 -0.747 -10.739 1.00 87.19 174 ASP A CA 1
ATOM 1392 C C . ASP A 1 174 ? 19.331 -0.606 -10.414 1.00 87.19 174 ASP A C 1
ATOM 1394 O O . ASP A 1 174 ? 19.653 0.113 -9.473 1.00 87.19 174 ASP A O 1
ATOM 1398 N N . HIS A 1 175 ? 20.227 -1.202 -11.206 1.00 87.69 175 HIS A N 1
ATOM 1399 C CA . HIS A 1 175 ? 21.668 -1.205 -10.923 1.00 87.69 175 HIS A CA 1
ATOM 1400 C C . HIS A 1 175 ? 22.526 -0.513 -11.992 1.00 87.69 175 HIS A C 1
ATOM 1402 O O . HIS A 1 175 ? 23.557 0.061 -11.652 1.00 87.69 175 HIS A O 1
ATOM 1408 N N . ALA A 1 176 ? 22.106 -0.490 -13.259 1.00 91.25 176 ALA A N 1
ATOM 1409 C CA . ALA A 1 176 ? 22.865 0.140 -14.341 1.00 91.25 176 ALA A CA 1
ATOM 1410 C C . ALA A 1 176 ? 22.481 1.622 -14.515 1.00 91.25 176 ALA A C 1
ATOM 1412 O O . ALA A 1 176 ? 21.891 2.019 -15.524 1.00 91.25 176 ALA A O 1
ATOM 1413 N N . ILE A 1 177 ? 22.746 2.436 -13.485 1.00 89.69 177 ILE A N 1
ATOM 1414 C CA . ILE A 1 177 ? 22.298 3.840 -13.384 1.00 89.69 177 ILE A CA 1
ATOM 1415 C C . ILE A 1 177 ? 22.811 4.687 -14.555 1.00 89.69 177 ILE A C 1
ATOM 1417 O O . ILE A 1 177 ? 22.043 5.435 -15.162 1.00 89.69 177 ILE A O 1
ATOM 1421 N N . ASP A 1 178 ? 24.087 4.526 -14.884 1.00 92.00 178 ASP A N 1
ATOM 1422 C CA . ASP A 1 178 ? 24.817 5.184 -15.970 1.00 92.00 178 ASP A CA 1
ATOM 1423 C C . ASP A 1 178 ? 24.298 4.800 -17.366 1.00 92.00 178 ASP A C 1
ATOM 1425 O O . ASP A 1 178 ? 24.393 5.584 -18.309 1.00 92.00 178 ASP A O 1
ATOM 1429 N N . LYS A 1 179 ? 23.673 3.624 -17.496 1.00 93.00 179 LYS A N 1
ATOM 1430 C CA . LYS A 1 179 ? 23.172 3.087 -18.770 1.00 93.00 179 LYS A CA 1
ATOM 1431 C C . LYS A 1 179 ? 21.662 3.238 -18.970 1.00 93.00 179 LYS A C 1
ATOM 1433 O O . LYS A 1 179 ? 21.132 2.774 -19.981 1.00 93.00 179 LYS A O 1
ATOM 1438 N N . ARG A 1 180 ? 20.926 3.859 -18.042 1.00 92.31 180 ARG A N 1
ATOM 1439 C CA . ARG A 1 180 ? 19.444 3.935 -18.076 1.00 92.31 180 ARG A CA 1
ATOM 1440 C C . ARG A 1 180 ? 18.877 4.540 -19.355 1.00 92.31 180 ARG A C 1
ATOM 1442 O O . ARG A 1 180 ? 17.833 4.101 -19.837 1.00 92.31 180 ARG A O 1
ATOM 1449 N N . HIS A 1 181 ? 19.559 5.544 -19.893 1.00 94.12 181 HIS A N 1
ATOM 1450 C CA . HIS A 1 181 ? 19.143 6.257 -21.100 1.00 94.12 181 HIS A CA 1
ATOM 1451 C C . HIS A 1 181 ? 20.100 6.035 -22.274 1.00 94.12 181 HIS A C 1
ATOM 1453 O O . HIS A 1 181 ? 19.948 6.680 -23.311 1.00 94.12 181 HIS A O 1
ATOM 1459 N N . ASP A 1 182 ? 21.043 5.095 -22.155 1.00 94.12 182 ASP A N 1
ATOM 1460 C CA . ASP A 1 182 ? 21.866 4.678 -23.286 1.00 94.12 182 ASP A CA 1
ATOM 1461 C C . ASP A 1 182 ? 21.011 3.843 -24.250 1.00 94.12 182 ASP A C 1
ATOM 1463 O O . ASP A 1 182 ? 20.398 2.835 -23.882 1.00 94.12 182 ASP A O 1
ATOM 1467 N N . LEU A 1 183 ? 20.969 4.248 -25.520 1.00 94.56 183 LEU A N 1
ATOM 1468 C CA . LEU A 1 183 ? 20.294 3.483 -26.570 1.00 94.56 183 LEU A CA 1
ATOM 1469 C C . LEU A 1 183 ? 20.950 2.115 -26.782 1.00 94.56 183 LEU A C 1
ATOM 1471 O O . LEU A 1 183 ? 20.297 1.180 -27.240 1.00 94.56 183 LEU A O 1
ATOM 1475 N N . LYS A 1 184 ? 22.233 1.976 -26.431 1.00 94.31 184 LYS A N 1
ATOM 1476 C CA . LYS A 1 184 ? 22.929 0.694 -26.440 1.00 94.31 184 LYS A CA 1
ATOM 1477 C C . LYS A 1 184 ? 22.442 -0.248 -25.342 1.00 94.31 184 LYS A C 1
ATOM 1479 O O . LYS A 1 184 ? 22.602 -1.451 -25.497 1.00 94.31 184 LYS A O 1
ATOM 1484 N N . ASN A 1 185 ? 21.833 0.260 -24.282 1.00 95.62 185 ASN A N 1
ATOM 1485 C CA . ASN A 1 185 ? 21.277 -0.572 -23.226 1.00 95.62 185 ASN A CA 1
ATOM 1486 C C . ASN A 1 185 ? 19.803 -0.934 -23.480 1.00 95.62 185 ASN A C 1
ATOM 1488 O O . ASN A 1 185 ? 19.107 -1.382 -22.577 1.00 95.62 185 ASN A O 1
ATOM 1492 N N . GLY A 1 186 ? 19.284 -0.696 -24.689 1.00 95.62 186 GLY A N 1
ATOM 1493 C CA . GLY A 1 186 ? 17.881 -0.920 -25.009 1.00 95.62 186 GLY A CA 1
ATOM 1494 C C . GLY A 1 186 ? 17.658 -1.813 -26.222 1.00 95.62 186 GLY A C 1
ATOM 1495 O O . GLY A 1 186 ? 18.350 -1.730 -27.241 1.00 95.62 186 GLY A O 1
ATOM 1496 N N . VAL A 1 187 ? 16.607 -2.622 -26.140 1.00 96.06 187 VAL A N 1
ATOM 1497 C CA . VAL A 1 187 ? 16.075 -3.408 -27.259 1.00 96.06 187 VAL A CA 1
ATOM 1498 C C . VAL A 1 187 ? 14.572 -3.197 -27.393 1.00 96.06 187 VAL A C 1
ATOM 1500 O O . VAL A 1 187 ? 13.884 -2.865 -26.425 1.00 96.06 187 VAL A O 1
ATOM 1503 N N . LEU A 1 188 ? 14.055 -3.363 -28.610 1.00 96.69 188 LEU A N 1
ATOM 1504 C CA . LEU A 1 188 ? 12.620 -3.333 -28.872 1.00 96.69 188 LEU A CA 1
ATOM 1505 C C . LEU A 1 188 ? 12.109 -4.753 -29.107 1.00 96.69 188 LEU A C 1
ATOM 1507 O O . LEU A 1 188 ? 12.488 -5.403 -30.083 1.00 96.69 188 LEU A O 1
ATOM 1511 N N . ILE A 1 189 ? 11.233 -5.222 -28.226 1.00 97.00 189 ILE A N 1
ATOM 1512 C CA . ILE A 1 189 ? 10.651 -6.567 -28.267 1.00 97.00 189 ILE A CA 1
ATOM 1513 C C . ILE A 1 189 ? 9.126 -6.503 -28.169 1.00 97.00 189 ILE A C 1
ATOM 1515 O O . ILE A 1 189 ? 8.576 -5.434 -27.910 1.00 97.00 189 ILE A O 1
ATOM 1519 N N . THR A 1 190 ? 8.422 -7.606 -28.429 1.00 97.94 190 THR A N 1
ATOM 1520 C CA . THR A 1 190 ? 6.984 -7.660 -28.127 1.00 97.94 190 THR A CA 1
ATOM 1521 C C . THR A 1 190 ? 6.762 -7.910 -26.638 1.00 97.94 190 THR A C 1
ATOM 1523 O O . THR A 1 190 ? 7.644 -8.422 -25.945 1.00 97.94 190 THR A O 1
ATOM 1526 N N . TYR A 1 191 ? 5.570 -7.572 -26.158 1.00 97.94 191 TYR A N 1
ATOM 1527 C CA . TYR A 1 191 ? 5.119 -7.862 -24.801 1.00 97.94 191 TYR A CA 1
ATOM 1528 C C . TYR A 1 191 ? 5.299 -9.345 -24.437 1.00 97.94 191 TYR A C 1
ATOM 1530 O O . TYR A 1 191 ? 5.803 -9.661 -23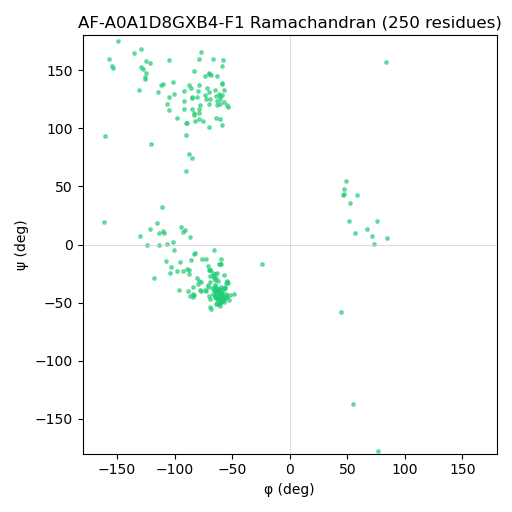.367 1.00 97.94 191 TYR A O 1
ATOM 1538 N N . GLU A 1 192 ? 4.960 -10.262 -25.346 1.00 98.00 192 GLU A N 1
ATOM 1539 C CA . GLU A 1 192 ? 5.057 -11.706 -25.109 1.00 98.00 192 GLU A CA 1
ATOM 1540 C C . GLU A 1 192 ? 6.513 -12.164 -24.925 1.00 98.00 192 GLU A C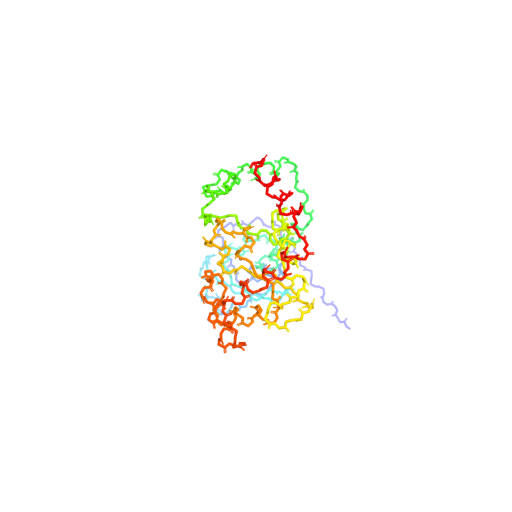 1
ATOM 1542 O O . GLU A 1 192 ? 6.810 -12.986 -24.058 1.00 98.00 192 GLU A O 1
ATOM 1547 N N . VAL A 1 193 ? 7.437 -11.604 -25.712 1.00 97.56 193 VAL A N 1
ATOM 1548 C CA . VAL A 1 193 ? 8.878 -11.864 -25.577 1.00 97.56 193 VAL A CA 1
ATOM 1549 C C . VAL A 1 193 ? 9.397 -11.305 -24.249 1.00 97.56 193 VAL A C 1
ATOM 1551 O O . VAL A 1 193 ? 10.173 -11.970 -23.565 1.00 97.56 193 VAL A O 1
ATOM 1554 N N . HIS A 1 194 ? 8.958 -10.099 -23.882 1.00 98.06 194 HIS A N 1
ATOM 1555 C CA . HIS A 1 194 ? 9.358 -9.419 -22.651 1.00 98.06 194 HIS A CA 1
ATOM 1556 C C . HIS A 1 194 ? 8.890 -10.169 -21.397 1.00 98.06 194 HIS A C 1
ATOM 1558 O O . HIS A 1 194 ? 9.673 -10.391 -20.475 1.00 98.06 194 HIS A O 1
ATOM 1564 N N . ASP A 1 195 ? 7.636 -10.618 -21.393 1.00 97.81 195 ASP A N 1
ATOM 1565 C CA . ASP A 1 195 ? 7.058 -11.437 -20.329 1.00 97.81 195 ASP A CA 1
ATOM 1566 C C . ASP A 1 195 ? 7.762 -12.798 -20.219 1.00 97.81 195 ASP A C 1
ATOM 1568 O O . ASP A 1 195 ? 8.140 -13.211 -19.126 1.00 97.81 195 ASP A O 1
ATOM 1572 N N . ALA A 1 196 ? 8.031 -13.469 -21.343 1.00 97.75 196 ALA A N 1
ATOM 1573 C CA . ALA A 1 196 ? 8.769 -14.733 -21.345 1.00 97.75 196 ALA A CA 1
ATOM 1574 C C . ALA A 1 196 ? 10.199 -14.590 -20.790 1.00 97.75 196 ALA A C 1
ATOM 1576 O O . ALA A 1 196 ? 10.664 -15.469 -20.059 1.00 97.75 196 ALA A O 1
ATOM 1577 N N . PHE A 1 197 ? 10.881 -13.480 -21.090 1.00 97.81 197 PHE A N 1
ATOM 1578 C CA . PHE A 1 197 ? 12.191 -13.179 -20.514 1.00 97.81 197 PHE A CA 1
ATOM 1579 C C . PHE A 1 197 ? 12.106 -13.041 -18.987 1.00 97.81 197 PHE A C 1
ATOM 1581 O O . PHE A 1 197 ? 12.818 -13.740 -18.264 1.00 97.81 197 PHE A O 1
ATOM 1588 N N . HIS A 1 198 ? 11.180 -12.220 -18.481 1.00 97.62 198 HIS A N 1
ATOM 1589 C CA . HIS A 1 198 ? 11.020 -12.014 -17.038 1.00 97.62 198 HIS A CA 1
ATOM 1590 C C . HIS A 1 198 ? 10.471 -13.236 -16.293 1.00 97.62 198 HIS A C 1
ATOM 1592 O O . HIS A 1 198 ? 10.801 -13.428 -15.126 1.00 97.62 198 HIS A O 1
ATOM 1598 N N . LYS A 1 199 ? 9.707 -14.114 -16.950 1.00 97.50 199 LYS A N 1
ATOM 1599 C CA . LYS A 1 199 ? 9.346 -15.429 -16.396 1.00 97.50 199 LYS A CA 1
ATOM 1600 C C . LYS A 1 199 ? 10.554 -16.345 -16.217 1.00 97.50 199 LYS A C 1
ATOM 1602 O O . LYS A 1 199 ? 10.546 -17.172 -15.315 1.00 97.50 199 LYS A O 1
ATOM 1607 N N . THR A 1 200 ? 11.573 -16.194 -17.062 1.00 97.75 200 THR A N 1
ATOM 1608 C CA . THR A 1 200 ? 12.784 -17.025 -17.023 1.00 97.75 200 THR A CA 1
ATOM 1609 C C . THR A 1 200 ? 13.794 -16.504 -15.996 1.00 97.75 200 THR A C 1
ATOM 1611 O O . THR A 1 200 ? 14.316 -17.286 -15.211 1.00 97.75 200 THR A O 1
ATOM 1614 N N . TYR A 1 201 ? 14.045 -15.189 -15.965 1.00 96.81 201 TYR A N 1
ATOM 1615 C CA . TYR A 1 201 ? 15.128 -14.585 -15.166 1.00 96.81 201 TYR A CA 1
ATOM 1616 C C . TYR A 1 201 ? 14.653 -13.688 -14.010 1.00 96.81 201 TYR A C 1
ATOM 1618 O O . TYR A 1 201 ? 15.475 -13.135 -13.280 1.00 96.81 201 TYR A O 1
ATOM 1626 N N . GLY A 1 202 ? 13.342 -13.519 -13.827 1.00 96.62 202 GLY A N 1
ATOM 1627 C CA . GLY A 1 202 ? 12.769 -12.598 -12.845 1.00 96.62 202 GLY A CA 1
ATOM 1628 C C . GLY A 1 202 ? 12.825 -11.126 -13.272 1.00 96.62 202 GLY A C 1
ATOM 1629 O O . GLY A 1 202 ? 13.255 -10.777 -14.375 1.00 96.62 202 GLY A O 1
ATOM 1630 N N . TYR A 1 203 ? 12.362 -10.246 -12.381 1.00 92.81 203 TYR A N 1
ATOM 1631 C CA . TYR A 1 203 ? 12.408 -8.789 -12.550 1.00 92.81 203 TYR A CA 1
ATOM 1632 C C . TYR A 1 203 ? 13.558 -8.176 -11.739 1.00 92.81 203 TYR A C 1
ATOM 1634 O O . TYR A 1 203 ? 13.737 -8.522 -10.573 1.00 92.81 203 TYR A O 1
ATOM 1642 N N . GLY A 1 204 ? 14.248 -7.187 -12.317 1.00 90.88 204 GLY A N 1
ATOM 1643 C CA . GLY A 1 204 ? 15.358 -6.478 -11.659 1.00 90.88 204 GLY A CA 1
ATOM 1644 C C . GLY A 1 204 ? 16.685 -7.227 -11.786 1.00 90.88 204 GLY A C 1
ATOM 1645 O O . GLY A 1 204 ? 16.693 -8.430 -12.030 1.00 90.88 204 GLY A O 1
ATOM 1646 N N . LYS A 1 205 ? 17.814 -6.515 -11.673 1.00 93.50 205 LYS A N 1
ATOM 1647 C CA . LYS A 1 205 ? 19.179 -7.077 -11.784 1.00 93.50 205 LYS A CA 1
ATOM 1648 C C . LYS A 1 205 ? 19.461 -7.933 -13.032 1.00 93.50 205 LYS A C 1
ATOM 1650 O O . LYS A 1 205 ? 20.405 -8.718 -13.040 1.00 93.50 205 LYS A O 1
ATOM 1655 N N . ASN A 1 206 ? 18.661 -7.784 -14.086 1.00 95.75 206 ASN A N 1
ATOM 1656 C CA . ASN A 1 206 ? 18.891 -8.464 -15.356 1.00 95.75 206 ASN A CA 1
ATOM 1657 C C . ASN A 1 206 ? 20.123 -7.914 -16.081 1.00 95.75 206 ASN A C 1
ATOM 1659 O O . ASN A 1 206 ? 20.395 -6.719 -15.969 1.00 95.75 206 ASN A O 1
ATOM 1663 N N . THR A 1 207 ? 20.839 -8.768 -16.813 1.00 96.50 207 THR A N 1
ATOM 1664 C CA . THR A 1 207 ? 22.070 -8.401 -17.536 1.00 96.50 207 THR A CA 1
ATOM 1665 C C . THR A 1 207 ? 21.961 -8.667 -19.038 1.00 96.50 207 THR A C 1
ATOM 1667 O O . THR A 1 207 ? 21.230 -9.563 -19.475 1.00 96.50 207 THR A O 1
ATOM 1670 N N . GLU A 1 208 ? 22.760 -7.958 -19.845 1.00 95.19 208 GLU A N 1
ATOM 1671 C CA . GLU A 1 208 ? 22.854 -8.212 -21.296 1.00 95.19 208 GLU A CA 1
ATOM 1672 C C . GLU A 1 208 ? 23.200 -9.682 -21.620 1.00 95.19 208 GLU A C 1
ATOM 1674 O O . GLU A 1 208 ? 22.720 -10.239 -22.615 1.00 95.19 208 GLU A O 1
ATOM 1679 N N . ALA A 1 209 ? 23.983 -10.340 -20.759 1.00 94.50 209 ALA A N 1
ATOM 1680 C CA . ALA A 1 209 ? 24.333 -11.752 -20.897 1.00 94.50 209 ALA A CA 1
ATOM 1681 C C . ALA A 1 209 ? 23.109 -12.674 -20.765 1.00 94.50 209 ALA A C 1
ATOM 1683 O O . ALA A 1 209 ? 22.933 -13.566 -21.595 1.00 94.50 209 ALA A O 1
ATOM 1684 N N . GLN A 1 210 ? 22.224 -12.421 -19.792 1.00 96.19 210 GLN A N 1
ATOM 1685 C CA . GLN A 1 210 ? 20.973 -13.178 -19.639 1.00 96.19 210 GLN A CA 1
ATOM 1686 C C . GLN A 1 210 ? 20.059 -12.999 -20.852 1.00 96.19 210 GLN A C 1
ATOM 1688 O O . GLN A 1 210 ? 19.483 -13.962 -21.353 1.00 96.19 210 GLN A O 1
ATOM 1693 N N . PHE A 1 211 ? 19.942 -11.772 -21.367 1.00 95.62 211 PHE A N 1
ATOM 1694 C CA . PHE A 1 211 ? 19.145 -11.525 -22.568 1.00 95.62 211 PHE A CA 1
ATOM 1695 C C . PHE A 1 211 ? 19.729 -12.243 -23.796 1.00 95.62 211 PHE A C 1
ATOM 1697 O O . PHE A 1 211 ? 18.986 -12.809 -24.599 1.00 95.62 211 PHE A O 1
ATOM 1704 N N . SER A 1 212 ? 21.057 -12.271 -23.926 1.00 93.38 212 SER A N 1
ATOM 1705 C CA . SER A 1 212 ? 21.756 -12.998 -24.994 1.00 93.38 212 SER A CA 1
ATOM 1706 C C . SER A 1 212 ? 21.513 -14.507 -24.920 1.00 93.38 212 SER A C 1
ATOM 1708 O O . SER A 1 212 ? 21.182 -15.132 -25.928 1.00 93.38 212 SER A O 1
ATOM 1710 N N . GLU A 1 213 ? 21.619 -15.084 -23.723 1.00 95.19 213 GLU A N 1
ATOM 1711 C CA . GLU A 1 213 ? 21.317 -16.493 -23.467 1.00 95.19 213 GLU A CA 1
ATOM 1712 C C . GLU A 1 213 ? 19.854 -16.825 -23.805 1.00 95.19 213 GLU A C 1
ATOM 1714 O O . GLU A 1 213 ? 19.585 -17.787 -24.526 1.00 95.19 213 GLU A O 1
ATOM 1719 N N . PHE A 1 214 ? 18.908 -15.981 -23.381 1.00 95.50 214 PHE A N 1
ATOM 1720 C CA . PHE A 1 214 ? 17.488 -16.121 -23.710 1.00 95.50 214 PHE A CA 1
ATOM 1721 C C . PHE A 1 214 ? 17.231 -16.155 -25.224 1.00 95.50 214 PHE A C 1
ATOM 1723 O O . PHE A 1 214 ? 16.490 -17.010 -25.719 1.00 95.50 214 PHE A O 1
ATOM 1730 N N . CYS A 1 215 ? 17.854 -15.239 -25.973 1.00 92.94 215 CYS A N 1
ATOM 1731 C CA . CYS A 1 215 ? 17.729 -15.176 -27.431 1.00 92.94 215 CYS A CA 1
ATOM 1732 C C . CYS A 1 215 ? 18.249 -16.452 -28.099 1.00 92.94 215 CYS A C 1
ATOM 1734 O O . CYS A 1 215 ? 17.581 -17.009 -28.977 1.00 92.94 215 CYS A O 1
ATOM 1736 N N . LYS A 1 216 ? 19.410 -16.941 -27.650 1.00 92.12 216 LYS A N 1
ATOM 1737 C CA . LYS A 1 216 ? 20.023 -18.166 -28.164 1.00 92.12 216 LYS A CA 1
ATOM 1738 C C . LYS A 1 216 ? 19.135 -19.377 -27.896 1.00 92.12 216 LYS A C 1
ATOM 1740 O O . LYS A 1 216 ? 18.803 -20.106 -28.826 1.00 92.12 216 LYS A O 1
ATOM 1745 N N . ASN A 1 217 ? 18.691 -19.547 -26.654 1.00 94.12 217 ASN A N 1
ATOM 1746 C CA . ASN A 1 217 ? 17.957 -20.736 -26.229 1.00 94.12 217 ASN A CA 1
ATOM 1747 C C . ASN A 1 217 ? 16.539 -20.802 -26.810 1.00 94.12 217 ASN A C 1
ATOM 1749 O O . ASN A 1 217 ? 16.049 -21.890 -27.098 1.00 94.12 217 ASN A O 1
ATOM 1753 N N . ARG A 1 218 ? 15.862 -19.657 -26.983 1.00 93.88 218 ARG A N 1
ATOM 1754 C CA . ARG A 1 218 ? 14.441 -19.638 -27.370 1.00 93.88 218 ARG A CA 1
ATOM 1755 C C . ARG A 1 218 ? 14.176 -19.288 -28.830 1.00 93.88 218 ARG A C 1
ATOM 1757 O O . ARG A 1 218 ? 13.134 -19.672 -29.351 1.00 93.88 218 ARG A O 1
ATOM 1764 N N . TYR A 1 219 ? 15.091 -18.575 -29.482 1.00 89.50 219 TYR A N 1
ATOM 1765 C CA . TYR A 1 219 ? 14.908 -18.105 -30.860 1.00 89.50 219 TYR A CA 1
ATOM 1766 C C . TYR A 1 219 ? 16.023 -18.560 -31.805 1.00 89.50 219 TYR A C 1
ATOM 1768 O O . TYR A 1 219 ? 15.969 -18.232 -32.986 1.00 89.50 219 TYR A O 1
ATOM 1776 N N . ASN A 1 220 ? 17.021 -19.309 -31.314 1.00 87.56 220 ASN A N 1
ATOM 1777 C CA . ASN A 1 220 ? 18.210 -19.700 -32.076 1.00 87.56 220 ASN A CA 1
ATOM 1778 C C . ASN A 1 220 ? 18.910 -18.490 -32.731 1.00 87.56 220 ASN A C 1
ATOM 1780 O O . ASN A 1 220 ? 19.408 -18.550 -33.855 1.00 87.56 220 ASN A O 1
ATOM 1784 N N . VAL A 1 221 ? 18.892 -17.356 -32.023 1.00 83.62 221 VAL A N 1
ATOM 1785 C CA . VAL A 1 221 ? 19.480 -16.088 -32.455 1.00 83.62 221 VAL A CA 1
ATOM 1786 C C . VAL A 1 221 ? 20.750 -15.837 -31.655 1.00 83.62 221 VAL A C 1
ATOM 1788 O O . VAL A 1 221 ? 20.712 -15.729 -30.432 1.00 83.62 221 VAL A O 1
ATOM 1791 N N . ASP A 1 222 ? 21.869 -15.702 -32.360 1.00 74.75 222 ASP A N 1
ATOM 1792 C CA . ASP A 1 222 ? 23.123 -15.234 -31.776 1.00 74.75 222 ASP A CA 1
ATOM 1793 C C . ASP A 1 222 ? 23.039 -13.726 -31.467 1.00 74.75 222 ASP A C 1
ATOM 1795 O O . ASP A 1 222 ? 22.584 -12.931 -32.297 1.00 74.75 222 ASP A O 1
ATOM 1799 N N . SER A 1 223 ? 23.492 -13.312 -30.281 1.00 60.69 223 SER A N 1
ATOM 1800 C CA . SER A 1 223 ? 23.463 -11.920 -29.805 1.00 60.69 223 SER A CA 1
ATOM 1801 C C . SER A 1 223 ? 24.275 -10.963 -30.688 1.00 60.69 223 SER A C 1
ATOM 1803 O O . SER A 1 223 ? 24.027 -9.752 -30.706 1.00 60.69 223 SER A O 1
ATOM 1805 N N . SER A 1 224 ? 25.159 -11.503 -31.536 1.00 60.06 224 SER A N 1
ATOM 1806 C CA . SER A 1 224 ? 25.840 -10.767 -32.606 1.00 60.06 224 SER A CA 1
ATOM 1807 C C . SER A 1 224 ? 24.890 -10.134 -33.648 1.00 60.06 224 SER A C 1
ATOM 1809 O O . SER A 1 224 ? 25.306 -9.244 -34.403 1.00 60.06 224 SER A O 1
ATOM 1811 N N . LEU A 1 225 ? 23.592 -10.491 -33.672 1.00 56.62 225 LEU A N 1
ATOM 1812 C CA . LEU A 1 225 ? 22.579 -9.891 -34.560 1.00 56.62 225 LEU A CA 1
ATOM 1813 C C . LEU A 1 225 ? 22.457 -8.364 -34.405 1.00 56.62 225 LEU A C 1
ATOM 1815 O O . LEU A 1 225 ? 22.142 -7.660 -35.373 1.00 56.62 225 LEU A O 1
ATOM 1819 N N . ARG A 1 226 ? 22.802 -7.836 -33.223 1.00 59.78 226 ARG A N 1
ATOM 1820 C CA . ARG A 1 226 ? 22.863 -6.398 -32.918 1.00 59.78 226 ARG A CA 1
ATOM 1821 C C . ARG A 1 226 ? 23.769 -5.612 -33.878 1.00 59.78 226 ARG A C 1
ATOM 1823 O O . ARG A 1 226 ? 23.480 -4.460 -34.210 1.00 59.78 226 ARG A O 1
ATOM 1830 N N . LEU A 1 227 ? 24.843 -6.229 -34.374 1.00 51.34 227 LEU A N 1
ATOM 1831 C CA . LEU A 1 227 ? 25.803 -5.589 -35.282 1.00 51.34 227 LEU A CA 1
ATOM 1832 C C . LEU A 1 227 ? 25.318 -5.564 -36.739 1.00 51.34 227 LEU A C 1
ATOM 1834 O O . LEU A 1 227 ? 25.661 -4.649 -37.493 1.00 51.34 227 LEU A O 1
ATOM 1838 N N . LYS A 1 228 ? 24.491 -6.535 -37.147 1.00 51.34 228 LYS A N 1
ATOM 1839 C CA . LYS A 1 228 ? 24.062 -6.689 -38.548 1.00 51.34 228 LYS A CA 1
ATOM 1840 C C . LYS A 1 228 ? 22.941 -5.716 -38.934 1.00 51.34 228 LYS A C 1
ATOM 1842 O O . LYS A 1 228 ? 22.939 -5.206 -40.054 1.00 51.34 228 LYS A O 1
ATOM 1847 N N . LEU A 1 229 ? 22.034 -5.387 -38.009 1.00 52.31 229 LEU A N 1
ATOM 1848 C CA . LEU A 1 229 ? 20.930 -4.448 -38.270 1.00 52.31 229 LEU A CA 1
ATOM 1849 C C . LEU A 1 229 ? 21.359 -2.976 -38.225 1.00 52.31 229 LEU A C 1
ATOM 1851 O O . LEU A 1 229 ? 20.855 -2.176 -39.017 1.00 52.31 229 LEU A O 1
ATOM 1855 N N . ASN A 1 230 ? 22.358 -2.640 -37.401 1.00 50.47 230 ASN A N 1
ATOM 1856 C CA . ASN A 1 230 ? 22.944 -1.298 -37.369 1.00 50.47 230 ASN A CA 1
ATOM 1857 C C . ASN A 1 230 ? 23.554 -0.907 -38.724 1.00 50.47 230 ASN A C 1
ATOM 1859 O O . ASN A 1 230 ? 23.309 0.198 -39.196 1.00 50.47 230 ASN A O 1
ATOM 1863 N N . LYS A 1 231 ? 24.268 -1.805 -39.420 1.00 48.91 231 LYS A N 1
ATOM 1864 C CA . LYS A 1 231 ? 24.877 -1.466 -40.722 1.00 48.91 231 LYS A CA 1
ATOM 1865 C C . LYS A 1 231 ? 23.844 -1.147 -41.813 1.00 48.91 231 LYS A C 1
ATOM 1867 O O . LYS A 1 231 ? 24.064 -0.222 -42.587 1.00 48.91 231 LYS A O 1
ATOM 1872 N N . LYS A 1 232 ? 22.705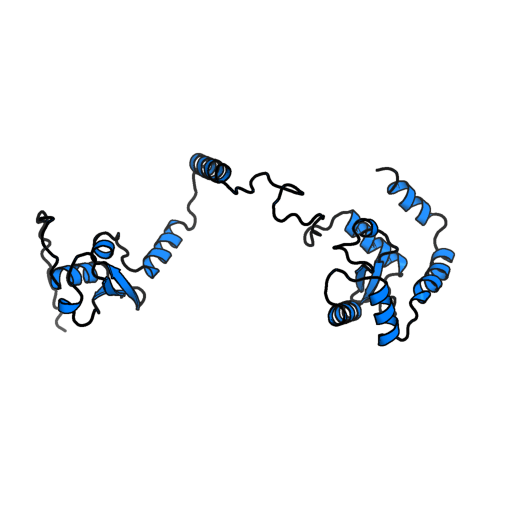 -1.851 -41.874 1.00 46.50 232 LYS A N 1
ATOM 1873 C CA . LYS A 1 232 ? 21.671 -1.603 -42.904 1.00 46.50 232 LYS A CA 1
ATOM 1874 C C . LYS A 1 232 ? 20.808 -0.364 -42.622 1.00 46.50 232 LYS A C 1
ATOM 1876 O O . LYS A 1 232 ? 20.395 0.287 -43.580 1.00 46.50 232 LYS A O 1
ATOM 1881 N N . SER A 1 233 ? 20.540 -0.023 -41.355 1.00 47.44 233 SER A N 1
ATOM 1882 C CA . SER A 1 233 ? 19.734 1.162 -41.005 1.00 47.44 233 SER A CA 1
ATOM 1883 C C . SER A 1 233 ? 20.555 2.462 -40.975 1.00 47.44 233 SER A C 1
ATOM 1885 O O . SER A 1 233 ? 20.067 3.484 -41.457 1.00 47.44 233 SER A O 1
ATOM 1887 N N . LEU A 1 234 ? 21.821 2.428 -40.526 1.00 45.31 234 LEU A N 1
ATOM 1888 C CA . LEU A 1 234 ? 22.734 3.584 -40.577 1.00 45.31 234 LEU A CA 1
ATOM 1889 C C . LEU A 1 234 ? 23.055 4.010 -42.017 1.00 45.31 234 LEU A C 1
ATOM 1891 O O . LEU A 1 234 ? 23.094 5.206 -42.300 1.00 45.31 234 LEU A O 1
ATOM 1895 N N . MET A 1 235 ? 23.210 3.053 -42.939 1.00 47.59 235 MET A N 1
ATOM 1896 C CA . MET A 1 235 ? 23.511 3.334 -44.351 1.00 47.59 235 MET A CA 1
ATOM 1897 C C . MET A 1 235 ? 22.344 3.982 -45.118 1.00 47.59 235 MET A C 1
ATOM 1899 O O . MET A 1 235 ? 22.583 4.628 -46.132 1.00 47.59 235 MET A O 1
ATOM 1903 N N . LYS A 1 236 ? 21.089 3.842 -44.659 1.00 45.31 236 LYS A N 1
ATOM 1904 C CA . LYS A 1 236 ? 19.905 4.357 -45.377 1.00 45.31 236 LYS A CA 1
ATOM 1905 C C . LYS A 1 236 ? 19.346 5.684 -44.853 1.00 45.31 236 LYS A C 1
ATOM 1907 O O . LYS A 1 236 ? 18.425 6.206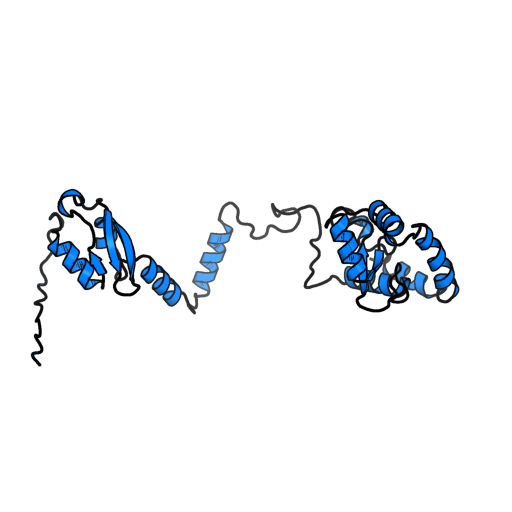 -45.470 1.00 45.31 236 LYS A O 1
ATOM 1912 N N . GLY A 1 237 ? 19.856 6.250 -43.752 1.00 50.66 237 GLY A N 1
ATOM 1913 C CA . GLY A 1 237 ? 19.139 7.375 -43.133 1.00 50.66 237 GLY A CA 1
ATOM 1914 C C . GLY A 1 237 ? 19.867 8.296 -42.161 1.00 50.66 237 GLY A C 1
ATOM 1915 O O . GLY A 1 237 ? 19.183 8.970 -41.393 1.00 50.66 237 GLY A O 1
ATOM 1916 N N . SER A 1 238 ? 21.203 8.373 -42.126 1.00 46.56 238 SER A N 1
ATOM 1917 C CA . SER A 1 238 ? 21.836 9.308 -41.183 1.00 46.56 238 SER A CA 1
ATOM 1918 C C . SER A 1 238 ? 23.283 9.693 -41.505 1.00 46.56 238 SER A C 1
ATOM 1920 O O . SER A 1 238 ? 24.219 9.105 -40.970 1.00 46.56 238 SER A O 1
ATOM 1922 N N . LYS A 1 239 ? 23.464 10.808 -42.221 1.00 45.25 239 LYS A N 1
ATOM 1923 C CA . LYS A 1 239 ? 24.579 11.731 -41.924 1.00 45.25 239 LYS A CA 1
ATOM 1924 C C . LYS A 1 239 ? 24.143 12.925 -41.054 1.00 45.25 239 LYS A C 1
ATOM 1926 O O . LYS A 1 239 ? 24.957 13.446 -40.301 1.00 45.25 239 LYS A O 1
ATOM 1931 N N . ASN A 1 240 ? 22.850 13.276 -41.045 1.00 46.03 240 ASN A N 1
ATOM 1932 C CA . ASN A 1 240 ? 22.361 14.498 -40.383 1.00 46.03 240 ASN A CA 1
ATOM 1933 C C . ASN A 1 240 ? 21.654 14.278 -39.026 1.00 46.03 240 ASN A C 1
ATOM 1935 O O . ASN A 1 240 ? 21.569 15.210 -38.233 1.00 46.03 240 ASN A O 1
ATOM 1939 N N . PHE A 1 241 ? 21.170 13.068 -38.708 1.00 44.91 241 PHE A N 1
ATOM 1940 C CA . PHE A 1 241 ? 20.329 12.854 -37.515 1.00 44.91 241 PHE A CA 1
ATOM 1941 C C . PHE A 1 241 ? 21.126 12.546 -36.237 1.00 44.91 241 PHE A C 1
ATOM 1943 O O . PHE A 1 241 ? 20.805 13.069 -35.173 1.00 44.91 241 PHE A O 1
ATOM 1950 N N . VAL A 1 242 ? 22.196 11.747 -36.335 1.00 43.53 242 VAL A N 1
ATOM 1951 C CA . VAL A 1 242 ? 23.047 11.416 -35.176 1.00 43.53 242 VAL A CA 1
ATOM 1952 C C . VAL A 1 242 ? 23.755 12.666 -34.631 1.00 43.53 242 VAL A C 1
ATOM 1954 O O . VAL A 1 242 ? 23.777 12.859 -33.419 1.00 43.53 242 VAL A O 1
ATOM 1957 N N . LYS A 1 243 ? 24.213 13.588 -35.494 1.00 44.66 243 LYS A N 1
ATOM 1958 C CA . LYS A 1 243 ? 24.799 14.871 -35.057 1.00 44.66 243 LYS A CA 1
ATOM 1959 C C . LYS A 1 243 ? 23.814 15.697 -34.213 1.00 44.66 243 LYS A C 1
ATOM 1961 O O . LYS A 1 243 ? 24.180 16.163 -33.146 1.00 44.66 243 LYS A O 1
ATOM 1966 N N . SER A 1 244 ? 22.544 15.788 -34.618 1.00 41.78 244 SER A N 1
ATOM 1967 C CA . SER A 1 244 ? 21.534 16.605 -33.923 1.00 41.78 244 SER A CA 1
ATOM 1968 C C . SER A 1 244 ? 21.169 16.123 -32.511 1.00 41.78 244 SER A C 1
ATOM 1970 O O . SER A 1 244 ? 20.715 16.943 -31.711 1.00 41.78 244 SER A O 1
ATOM 1972 N N . ILE A 1 245 ? 21.298 14.828 -32.206 1.00 41.53 245 ILE A N 1
ATOM 1973 C CA . ILE A 1 245 ? 20.975 14.296 -30.872 1.00 41.53 245 ILE A CA 1
ATOM 1974 C C . ILE A 1 245 ? 22.162 14.473 -29.924 1.00 41.53 245 ILE A C 1
ATOM 1976 O O . ILE A 1 245 ? 21.966 14.924 -28.798 1.00 41.53 245 ILE A O 1
ATOM 1980 N N . TYR A 1 246 ? 23.389 14.209 -30.382 1.00 40.66 246 TYR A N 1
ATOM 1981 C CA . TYR A 1 246 ? 24.570 14.371 -29.533 1.00 40.66 246 TYR A CA 1
ATOM 1982 C C . TYR A 1 246 ? 24.849 15.840 -29.193 1.00 40.66 246 TYR A C 1
ATOM 1984 O O . TYR A 1 246 ? 25.136 16.125 -28.038 1.00 40.66 246 TYR A O 1
ATOM 1992 N N . THR A 1 247 ? 24.637 16.789 -30.116 1.00 41.53 247 THR A N 1
ATOM 1993 C CA . THR A 1 247 ? 24.823 18.226 -29.819 1.00 41.53 247 THR A CA 1
ATOM 1994 C C . THR A 1 247 ? 23.808 18.775 -28.809 1.00 41.53 247 THR A C 1
ATOM 1996 O O . THR A 1 247 ? 24.098 19.746 -28.125 1.00 41.53 247 THR A O 1
ATOM 1999 N N . LYS A 1 248 ? 22.621 18.165 -28.678 1.00 42.75 248 LYS A N 1
ATOM 2000 C CA . LYS A 1 248 ? 21.615 18.587 -27.684 1.00 42.75 248 LYS A CA 1
ATOM 2001 C C . LYS A 1 248 ? 21.792 17.933 -26.314 1.00 42.75 248 LYS A C 1
ATOM 2003 O O . LYS A 1 248 ? 21.305 18.483 -25.336 1.00 42.75 248 LYS A O 1
ATOM 2008 N N . ILE A 1 249 ? 22.467 16.787 -26.247 1.00 42.00 249 ILE A N 1
ATOM 2009 C CA . ILE A 1 249 ? 22.740 16.079 -24.988 1.00 42.00 249 ILE A CA 1
ATOM 2010 C C . ILE A 1 249 ? 24.034 16.592 -24.332 1.00 42.00 249 ILE A C 1
ATOM 2012 O O . ILE A 1 249 ? 24.146 16.532 -23.120 1.00 42.00 249 ILE A O 1
ATOM 2016 N N . SER A 1 250 ? 24.979 17.150 -25.096 1.00 36.97 250 SER A N 1
ATOM 2017 C CA . SER A 1 250 ? 26.256 17.674 -24.579 1.00 36.97 250 SER A CA 1
ATOM 2018 C C . SER A 1 250 ? 26.258 19.172 -24.228 1.00 36.97 250 SER A C 1
ATOM 2020 O O . SER A 1 25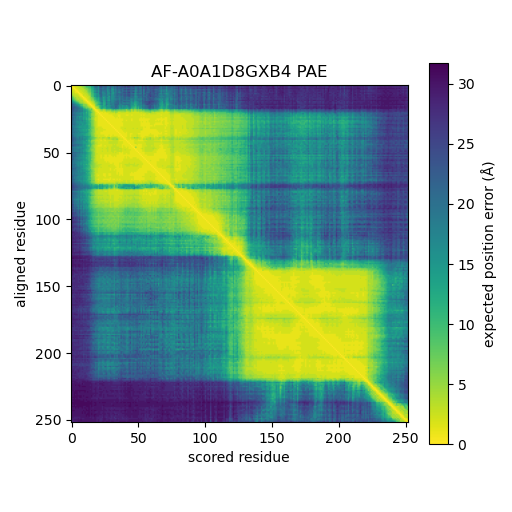0 ? 27.328 19.746 -24.059 1.00 36.97 250 SER A O 1
ATOM 2022 N N . LEU A 1 251 ? 25.094 19.830 -24.194 1.00 37.38 251 LEU A N 1
ATOM 2023 C CA . LEU A 1 251 ? 24.951 21.261 -23.868 1.00 37.38 251 LEU A CA 1
ATOM 2024 C C . LEU A 1 251 ? 24.154 21.509 -22.573 1.00 37.38 251 LEU A C 1
ATOM 2026 O O . LEU A 1 251 ? 23.667 22.618 -22.365 1.00 37.38 251 LEU A O 1
ATOM 2030 N N . TRP A 1 252 ? 24.021 20.489 -21.722 1.00 34.50 252 TRP A N 1
ATOM 2031 C CA . TRP A 1 252 ? 23.423 20.566 -20.387 1.00 34.50 252 TRP A CA 1
ATOM 2032 C C . TRP A 1 252 ? 24.231 19.733 -19.401 1.00 34.50 252 TRP A C 1
ATOM 2034 O O . TRP A 1 252 ? 24.635 18.615 -19.794 1.00 34.50 252 TRP A O 1
#